Protein AF-0000000087593987 (afdb_homodimer)

pLDDT: mean 79.25, std 13.95, range [36.0, 94.0]

Nearest PDB structures (foldseek):
  5fnn-assembly2_B  TM=5.056E-01  e=5.748E-04  Escherichia coli K-12
  5fnn-assembly2_B  TM=5.058E-01  e=1.011E-03  Escherichia coli K-12

Structure (mmCIF, N/CA/C/O backbone):
data_AF-0000000087593987-model_v1
#
loop_
_entity.id
_entity.type
_entity.pdbx_description
1 polymer 'Repair of iron centres family protein'
#
loop_
_atom_site.group_PDB
_atom_site.id
_atom_site.type_symbol
_atom_site.label_atom_id
_atom_site.label_alt_id
_atom_site.label_comp_id
_atom_site.label_asym_id
_atom_site.label_entity_id
_atom_site.label_seq_id
_atom_site.pdbx_PDB_ins_code
_atom_site.Cartn_x
_atom_site.Cartn_y
_atom_site.Cartn_z
_atom_site.occupancy
_atom_site.B_iso_or_equiv
_atom_site.auth_seq_id
_atom_site.auth_comp_id
_atom_site.auth_asym_id
_atom_site.auth_atom_id
_atom_site.pdbx_PDB_model_num
ATOM 1 N N . MET A 1 1 ? 25.094 -6.57 -14.391 1 57.41 1 MET A N 1
ATOM 2 C CA . MET A 1 1 ? 24.5 -5.648 -13.438 1 57.41 1 MET A CA 1
ATOM 3 C C . MET A 1 1 ? 24.719 -4.203 -13.867 1 57.41 1 MET A C 1
ATOM 5 O O . MET A 1 1 ? 23.844 -3.352 -13.656 1 57.41 1 MET A O 1
ATOM 9 N N . ALA A 1 2 ? 25.781 -4 -14.633 1 66.06 2 ALA A N 1
ATOM 10 C CA . ALA A 1 2 ? 26.141 -2.639 -15.008 1 66.06 2 ALA A CA 1
ATOM 11 C C . ALA A 1 2 ? 25.078 -2.014 -15.906 1 66.06 2 ALA A C 1
ATOM 13 O O . ALA A 1 2 ? 24.781 -0.82 -15.797 1 66.06 2 ALA A O 1
ATOM 14 N N . ASP A 1 3 ? 24.375 -2.842 -16.641 1 74.5 3 ASP A N 1
ATOM 15 C CA . ASP A 1 3 ? 23.422 -2.311 -17.609 1 74.5 3 ASP A CA 1
ATOM 16 C C . ASP A 1 3 ? 21.984 -2.424 -17.094 1 74.5 3 ASP A C 1
ATOM 18 O O . ASP A 1 3 ? 21.031 -2.09 -17.797 1 74.5 3 ASP A O 1
ATOM 22 N N . THR A 1 4 ? 22.016 -2.842 -15.953 1 77.75 4 THR A N 1
ATOM 23 C CA . THR A 1 4 ? 20.703 -2.945 -15.352 1 77.75 4 THR A CA 1
ATOM 24 C C . THR A 1 4 ? 20.188 -1.571 -14.938 1 77.75 4 THR A C 1
ATOM 26 O O . THR A 1 4 ? 20.953 -0.731 -14.469 1 77.75 4 THR A O 1
ATOM 29 N N . LEU A 1 5 ? 18.922 -1.374 -15.273 1 79.81 5 LEU A N 1
ATOM 30 C CA . LEU A 1 5 ? 18.312 -0.098 -14.906 1 79.81 5 LEU A CA 1
ATOM 31 C C . LEU A 1 5 ? 18.203 0.036 -13.391 1 79.81 5 LEU A C 1
ATOM 33 O O . LEU A 1 5 ? 17.922 -0.94 -12.695 1 79.81 5 LEU A O 1
ATOM 37 N N . VAL A 1 6 ? 18.5 1.3 -12.945 1 82.81 6 VAL A N 1
ATOM 38 C CA . VAL A 1 6 ? 18.391 1.616 -11.523 1 82.81 6 VAL A CA 1
ATOM 39 C C . VAL A 1 6 ? 17.031 1.192 -11 1 82.81 6 VAL A C 1
ATOM 41 O O . VAL A 1 6 ? 16.922 0.571 -9.938 1 82.81 6 VAL A O 1
ATOM 44 N N . ARG A 1 7 ? 16.016 1.485 -11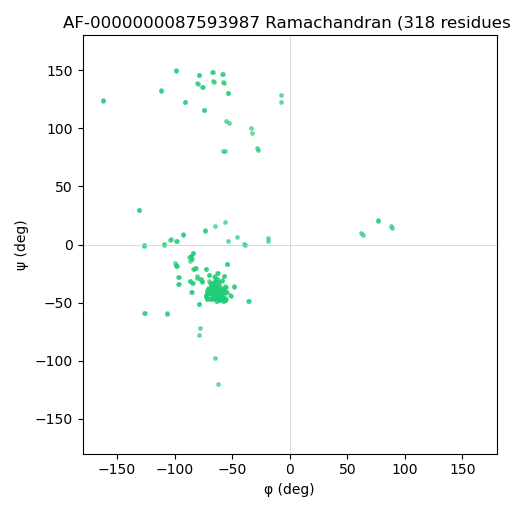.75 1 78.19 7 ARG A N 1
ATOM 45 C CA . ARG A 1 7 ? 14.641 1.16 -11.352 1 78.19 7 ARG A CA 1
ATOM 46 C C . ARG A 1 7 ? 14.477 -0.342 -11.148 1 78.19 7 ARG A C 1
ATOM 48 O O . ARG A 1 7 ? 13.797 -0.777 -10.219 1 78.19 7 ARG A O 1
ATOM 55 N N . GLY A 1 8 ? 15.07 -1.069 -12.062 1 80.88 8 GLY A N 1
ATOM 56 C CA . GLY A 1 8 ? 15.008 -2.518 -11.945 1 80.88 8 GLY A CA 1
ATOM 57 C C . GLY A 1 8 ? 15.602 -3.037 -10.656 1 80.88 8 GLY A C 1
ATOM 58 O O . GLY A 1 8 ? 15.023 -3.914 -10.008 1 80.88 8 GLY A O 1
ATOM 59 N N . VAL A 1 9 ? 16.75 -2.475 -10.352 1 80.25 9 VAL A N 1
ATOM 60 C CA . VAL A 1 9 ? 17.422 -2.877 -9.125 1 80.25 9 VAL A CA 1
ATOM 61 C C . VAL A 1 9 ? 16.609 -2.445 -7.914 1 80.25 9 VAL A C 1
ATOM 63 O O . VAL A 1 9 ? 16.375 -3.236 -6.992 1 80.25 9 VAL A O 1
ATOM 66 N N . ALA A 1 10 ? 16.078 -1.28 -8.008 1 77.88 10 ALA A N 1
ATOM 67 C CA . ALA A 1 10 ? 15.336 -0.71 -6.887 1 77.88 10 ALA A CA 1
ATOM 68 C C . ALA A 1 10 ? 14.031 -1.471 -6.648 1 77.88 10 ALA A C 1
ATOM 70 O O . ALA A 1 10 ? 13.617 -1.661 -5.504 1 77.88 10 ALA A O 1
ATOM 71 N N . LEU A 1 11 ? 13.5 -1.918 -7.684 1 75.94 11 LEU A N 1
ATOM 72 C CA . LEU A 1 11 ? 12.195 -2.57 -7.574 1 75.94 11 LEU A CA 1
ATOM 73 C C . LEU A 1 11 ? 12.359 -4.047 -7.227 1 75.94 11 LEU A C 1
ATOM 75 O O . LEU A 1 11 ? 11.391 -4.703 -6.836 1 75.94 11 LEU A O 1
ATOM 79 N N . SER A 1 12 ? 13.578 -4.465 -7.332 1 77.25 12 SER A N 1
ATOM 80 C CA . SER A 1 12 ? 13.789 -5.895 -7.113 1 77.25 12 SER A CA 1
ATOM 81 C C . SER A 1 12 ? 13.781 -6.23 -5.625 1 77.25 12 SER A C 1
ATOM 83 O O . SER A 1 12 ? 13.477 -7.359 -5.242 1 77.25 12 SER A O 1
ATOM 85 N N . ASP A 1 13 ? 14.188 -5.305 -4.809 1 79.25 13 ASP A N 1
ATOM 86 C CA . ASP A 1 13 ? 14.367 -5.523 -3.375 1 79.25 13 ASP A CA 1
ATOM 87 C C . ASP A 1 13 ? 14.414 -4.199 -2.619 1 79.25 13 ASP A C 1
ATOM 89 O O . ASP A 1 13 ? 15.203 -3.314 -2.957 1 79.25 13 ASP A O 1
ATOM 93 N N . PRO A 1 14 ? 13.531 -4.066 -1.651 1 76.81 14 PRO A N 1
ATOM 94 C CA . PRO A 1 14 ? 13.562 -2.812 -0.896 1 76.81 14 PRO A CA 1
ATOM 95 C C . PRO A 1 14 ? 14.922 -2.533 -0.262 1 76.81 14 PRO A C 1
ATOM 97 O O . PRO A 1 14 ? 15.289 -1.372 -0.068 1 76.81 14 PRO A O 1
ATOM 100 N N . ARG A 1 15 ? 15.609 -3.518 0.003 1 78.5 15 ARG A N 1
ATOM 101 C CA . ARG A 1 15 ? 16.953 -3.342 0.568 1 78.5 15 ARG A CA 1
ATOM 102 C C . ARG A 1 15 ? 17.906 -2.791 -0.474 1 78.5 15 ARG A C 1
ATOM 104 O O . ARG A 1 15 ? 18.797 -1.989 -0.15 1 78.5 15 ARG A O 1
ATOM 111 N N . ALA A 1 16 ? 17.734 -3.289 -1.625 1 81.62 16 ALA A N 1
ATOM 112 C CA . ALA A 1 16 ? 18.547 -2.744 -2.715 1 81.62 16 ALA A CA 1
ATOM 113 C C . ALA A 1 16 ? 18.25 -1.263 -2.93 1 81.62 16 ALA A C 1
ATOM 115 O O . ALA A 1 16 ? 19.156 -0.459 -3.119 1 81.62 16 ALA A O 1
ATOM 116 N N . ARG A 1 17 ? 16.984 -0.97 -2.938 1 79.81 17 ARG A N 1
ATOM 117 C CA . ARG A 1 17 ? 16.578 0.428 -3.066 1 79.81 17 ARG A CA 1
ATOM 118 C C . ARG A 1 17 ? 17.219 1.28 -1.97 1 79.81 17 ARG A C 1
ATOM 120 O O . ARG A 1 17 ? 17.766 2.346 -2.246 1 79.81 17 ARG A O 1
ATOM 127 N N . ALA A 1 18 ? 17.141 0.777 -0.759 1 78.38 18 ALA A N 1
ATOM 128 C CA . ALA A 1 18 ? 17.688 1.498 0.385 1 78.38 18 ALA A CA 1
ATOM 129 C C . ALA A 1 18 ? 19.188 1.686 0.242 1 78.38 18 ALA A C 1
ATOM 131 O O . ALA A 1 18 ? 19.734 2.746 0.576 1 78.38 18 ALA A O 1
ATOM 132 N N . ALA A 1 19 ? 19.812 0.695 -0.22 1 80.56 19 ALA A N 1
ATOM 133 C CA . ALA A 1 19 ? 21.266 0.772 -0.419 1 80.56 19 ALA A CA 1
ATOM 134 C C . ALA A 1 19 ? 21.609 1.832 -1.459 1 80.56 19 ALA A C 1
ATOM 136 O O . ALA A 1 19 ? 22.562 2.592 -1.279 1 80.56 19 ALA A O 1
ATOM 137 N N . LEU A 1 20 ? 20.828 1.812 -2.527 1 82.94 20 LEU A N 1
ATOM 138 C CA . LEU A 1 20 ? 21.047 2.803 -3.576 1 82.94 20 LEU A CA 1
ATOM 139 C C . LEU A 1 20 ? 20.812 4.215 -3.049 1 82.94 20 LEU A C 1
ATOM 141 O O . LEU A 1 20 ? 21.641 5.109 -3.271 1 82.94 20 LEU A O 1
ATOM 145 N N . GLU A 1 21 ? 19.828 4.391 -2.344 1 77.12 21 GLU A N 1
ATOM 146 C CA . GLU A 1 21 ? 19.484 5.699 -1.795 1 77.12 21 GLU A CA 1
ATOM 147 C C . GLU A 1 21 ? 20.516 6.16 -0.769 1 77.12 21 GLU A C 1
ATOM 149 O O . GLU A 1 21 ? 20.844 7.348 -0.703 1 77.12 21 GLU A O 1
ATOM 154 N N . ALA A 1 22 ? 21.016 5.262 -0.02 1 77.38 22 ALA A N 1
ATOM 155 C CA . ALA A 1 22 ? 22.047 5.57 0.973 1 77.38 22 ALA A CA 1
ATOM 156 C C . ALA A 1 22 ? 23.312 6.098 0.306 1 77.38 22 ALA A C 1
ATOM 158 O O . ALA A 1 22 ? 24.078 6.855 0.914 1 77.38 22 ALA A O 1
ATOM 159 N N . MET A 1 23 ? 23.453 5.723 -0.933 1 79 23 MET A N 1
ATOM 160 C CA . MET A 1 23 ? 24.656 6.141 -1.652 1 79 23 MET A CA 1
ATOM 161 C C . MET A 1 23 ? 24.375 7.363 -2.518 1 79 23 MET A C 1
ATOM 163 O O . MET A 1 23 ? 25.188 7.75 -3.346 1 79 23 MET A O 1
ATOM 167 N N . GLY A 1 24 ? 23.078 7.824 -2.359 1 78.19 24 GLY A N 1
ATOM 168 C CA . GLY A 1 24 ? 22.734 9.039 -3.076 1 78.19 24 GLY A CA 1
ATOM 169 C C . GLY A 1 24 ? 22.219 8.781 -4.48 1 78.19 24 GLY A C 1
ATOM 170 O O . GLY A 1 24 ? 22.203 9.688 -5.316 1 78.19 24 GLY A O 1
ATOM 171 N N . ILE A 1 25 ? 21.891 7.566 -4.734 1 78.75 25 ILE A N 1
ATOM 172 C CA . ILE A 1 25 ? 21.375 7.23 -6.055 1 78.75 25 ILE A CA 1
ATOM 173 C C . ILE A 1 25 ? 19.844 7.363 -6.059 1 78.75 25 ILE A C 1
ATOM 175 O O . ILE A 1 25 ? 19.156 6.75 -5.234 1 78.75 25 ILE A O 1
ATOM 179 N N . ASP A 1 26 ? 19.312 8.172 -6.934 1 72.75 26 ASP A N 1
ATOM 180 C CA . ASP A 1 26 ? 17.891 8.43 -7.047 1 72.75 26 ASP A CA 1
ATOM 181 C C . ASP A 1 26 ? 17.156 7.258 -7.695 1 72.75 26 ASP A C 1
ATOM 183 O O . ASP A 1 26 ? 17.469 6.887 -8.836 1 72.75 26 ASP A O 1
ATOM 187 N N . THR A 1 27 ? 16.266 6.598 -6.977 1 68 27 THR A N 1
ATOM 188 C CA . THR A 1 27 ? 15.602 5.402 -7.48 1 68 27 THR A CA 1
ATOM 189 C C . THR A 1 27 ? 14.211 5.738 -8.008 1 68 27 THR A C 1
ATOM 191 O O . THR A 1 27 ? 13.492 4.855 -8.477 1 68 27 THR A O 1
ATOM 194 N N . CYS A 1 28 ? 13.578 6.684 -7.824 1 59.41 28 CYS A N 1
ATOM 195 C CA . CYS A 1 28 ? 12.203 6.977 -8.203 1 59.41 28 CYS A CA 1
ATOM 196 C C . CYS A 1 28 ? 12.109 7.363 -9.672 1 59.41 28 CYS A C 1
ATOM 198 O O . CYS A 1 28 ? 11.273 6.84 -10.406 1 59.41 28 CYS A O 1
ATOM 200 N N . CYS A 1 29 ? 12.461 8.539 -9.977 1 53.38 29 CYS A N 1
ATOM 201 C CA . CYS A 1 29 ? 12.109 9.203 -11.227 1 53.38 29 CYS A CA 1
ATOM 202 C C . CYS A 1 29 ? 12.75 8.5 -12.414 1 53.38 29 CYS A C 1
ATOM 204 O O . CYS A 1 29 ? 12.242 7.48 -12.891 1 53.38 29 CYS A O 1
ATOM 206 N N . GLY A 1 30 ? 13.961 9.078 -12.875 1 44.47 30 GLY A N 1
ATOM 207 C CA . GLY A 1 30 ? 14.633 8.805 -14.133 1 44.47 30 GLY A CA 1
ATOM 208 C C . GLY A 1 30 ? 15.133 7.379 -14.242 1 44.47 30 GLY A C 1
ATOM 209 O O . GLY A 1 30 ? 16.156 7.117 -14.891 1 44.47 30 GLY A O 1
ATOM 210 N N . GLY A 1 31 ? 14.656 6.645 -13.461 1 51.91 31 GLY A N 1
ATOM 211 C CA . GLY A 1 31 ? 15.281 5.348 -13.25 1 51.91 31 GLY A CA 1
ATOM 212 C C . GLY A 1 31 ? 15.469 4.562 -14.539 1 51.91 31 GLY A C 1
ATOM 213 O O . GLY A 1 31 ? 15.812 3.381 -14.5 1 51.91 31 GLY A O 1
ATOM 214 N N . GLY A 1 32 ? 15.086 5.273 -15.438 1 66 32 GLY A N 1
ATOM 215 C CA . GLY A 1 32 ? 15.383 4.613 -16.703 1 66 32 GLY A CA 1
ATOM 216 C C . GLY A 1 32 ? 16.859 4.633 -17.062 1 66 32 GLY A C 1
ATOM 217 O O . GLY A 1 32 ? 17.234 4.316 -18.188 1 66 32 GLY A O 1
ATOM 218 N N . ARG A 1 33 ? 17.578 5 -16.094 1 77.12 33 ARG A N 1
ATOM 219 C CA . ARG A 1 33 ? 19 5.066 -16.422 1 77.12 33 ARG A CA 1
ATOM 220 C C . ARG A 1 33 ? 19.734 3.814 -15.945 1 77.12 33 ARG A C 1
ATOM 222 O O . ARG A 1 33 ? 19.359 3.211 -14.938 1 77.12 33 ARG A O 1
ATOM 229 N N . PRO A 1 34 ? 20.781 3.518 -16.703 1 85.56 34 PRO A N 1
ATOM 230 C CA . PRO A 1 34 ? 21.609 2.377 -16.297 1 85.56 34 PRO A CA 1
ATOM 231 C C . PRO A 1 34 ? 22.344 2.619 -14.984 1 85.56 34 PRO A C 1
ATOM 233 O O . PRO A 1 34 ? 22.703 3.76 -14.672 1 85.56 34 PRO A O 1
ATOM 236 N N . LEU A 1 35 ? 22.578 1.604 -14.227 1 88 35 LEU A N 1
ATOM 237 C CA . LEU A 1 35 ? 23.266 1.663 -12.938 1 88 35 LEU A CA 1
ATOM 238 C C . LEU A 1 35 ? 24.641 2.307 -13.086 1 88 35 LEU A C 1
ATOM 240 O O . LEU A 1 35 ? 25.062 3.074 -12.219 1 88 35 LEU A O 1
ATOM 244 N N . LYS A 1 36 ? 25.266 2.023 -14.211 1 89.06 36 LYS A N 1
ATOM 245 C CA . LYS A 1 36 ? 26.594 2.586 -14.445 1 89.06 36 LYS A CA 1
ATOM 246 C C . LYS A 1 36 ? 26.531 4.109 -14.531 1 89.06 36 LYS A C 1
ATOM 248 O O . LYS A 1 36 ? 27.406 4.797 -14.008 1 89.06 36 LYS A O 1
ATOM 253 N N . ASP A 1 37 ? 25.516 4.586 -15.125 1 88.69 37 ASP A N 1
ATOM 254 C CA . ASP A 1 37 ? 25.359 6.031 -15.266 1 88.69 37 ASP A CA 1
ATOM 255 C C . ASP A 1 37 ? 25.016 6.684 -13.93 1 88.69 37 ASP A C 1
ATOM 257 O O . ASP A 1 37 ? 25.562 7.742 -13.602 1 88.69 37 ASP A O 1
ATOM 261 N N . ALA A 1 38 ? 24.188 6.055 -13.203 1 86.56 38 ALA A N 1
ATOM 262 C CA . ALA A 1 38 ? 23.797 6.57 -11.891 1 86.56 38 ALA A CA 1
ATOM 263 C C . ALA A 1 38 ? 25 6.594 -10.938 1 86.56 38 ALA A C 1
ATOM 265 O O . ALA A 1 38 ? 25.172 7.547 -10.18 1 86.56 38 ALA A O 1
ATOM 266 N N . ALA A 1 39 ? 25.75 5.59 -10.992 1 88.94 39 ALA A N 1
ATOM 267 C CA . ALA A 1 39 ? 26.953 5.508 -10.156 1 88.94 39 ALA A CA 1
ATOM 268 C C . ALA A 1 39 ? 27.938 6.625 -10.5 1 88.94 39 ALA A C 1
ATOM 270 O O . ALA A 1 39 ? 28.484 7.273 -9.609 1 88.94 39 ALA A O 1
ATOM 271 N N . ALA A 1 40 ? 28.109 6.824 -11.734 1 89.06 40 ALA A N 1
ATOM 272 C CA . ALA A 1 40 ? 29.016 7.871 -12.203 1 89.06 40 ALA A CA 1
ATOM 273 C C . ALA A 1 40 ? 28.547 9.25 -11.742 1 89.06 40 ALA A C 1
ATOM 275 O O . ALA A 1 40 ? 29.359 10.07 -11.305 1 89.06 40 ALA A O 1
ATOM 276 N N . GLU A 1 41 ? 27.328 9.445 -11.836 1 86.75 41 GLU A N 1
ATOM 277 C CA . GLU A 1 41 ? 26.766 10.727 -11.43 1 86.75 41 GLU A CA 1
ATOM 278 C C . GLU A 1 41 ? 26.938 10.961 -9.938 1 86.75 41 GLU A C 1
ATOM 280 O O . GLU A 1 41 ? 27.109 12.102 -9.5 1 86.75 41 GLU A O 1
ATOM 285 N N . ALA A 1 42 ? 26.922 9.914 -9.219 1 83.81 42 ALA A N 1
ATOM 286 C CA . ALA A 1 42 ? 27.078 10 -7.766 1 83.81 42 ALA A CA 1
ATOM 287 C C . ALA A 1 42 ? 28.547 10.016 -7.367 1 83.81 42 ALA A C 1
ATOM 289 O O . ALA A 1 42 ? 28.875 10.188 -6.191 1 83.81 42 ALA A O 1
ATOM 290 N N . GLY A 1 43 ? 29.422 9.742 -8.391 1 88.56 43 GLY A N 1
ATOM 291 C CA . GLY A 1 43 ? 30.844 9.734 -8.117 1 88.56 43 GLY A CA 1
ATOM 292 C C . GLY A 1 43 ? 31.312 8.477 -7.406 1 88.56 43 GLY A C 1
ATOM 293 O O . GLY A 1 43 ? 32.281 8.516 -6.637 1 88.56 43 GLY A O 1
ATOM 294 N N . ILE A 1 44 ? 30.609 7.426 -7.449 1 87.81 44 ILE A N 1
ATOM 295 C CA . ILE A 1 44 ? 30.906 6.152 -6.801 1 87.81 44 ILE A CA 1
ATOM 296 C C . ILE A 1 44 ? 31.219 5.098 -7.855 1 87.81 44 ILE A C 1
ATOM 298 O O . ILE A 1 44 ? 30.531 4.996 -8.875 1 87.81 44 ILE A O 1
ATOM 302 N N . PRO A 1 45 ? 32.25 4.398 -7.656 1 90.06 45 PRO A N 1
ATOM 303 C CA . PRO A 1 45 ? 32.531 3.303 -8.594 1 90.06 45 PRO A CA 1
ATOM 304 C C . PRO A 1 45 ? 31.391 2.291 -8.664 1 90.06 45 PRO A C 1
ATOM 306 O O . PRO A 1 45 ? 30.781 1.962 -7.641 1 90.06 45 PRO A O 1
ATOM 309 N N . LEU A 1 46 ? 31.156 1.873 -9.859 1 90.94 46 LEU A N 1
ATOM 310 C CA . LEU A 1 46 ? 30.078 0.919 -10.086 1 90.94 46 LEU A CA 1
ATOM 311 C C . LEU A 1 46 ? 30.25 -0.315 -9.211 1 90.94 46 LEU A C 1
ATOM 313 O O . LEU A 1 46 ? 29.281 -0.832 -8.656 1 90.94 46 LEU A O 1
ATOM 317 N N . GLU A 1 47 ? 31.422 -0.759 -9.094 1 89.88 47 GLU A N 1
ATOM 318 C CA . GLU A 1 47 ? 31.703 -1.956 -8.305 1 89.88 47 GLU A CA 1
ATOM 319 C C . GLU A 1 47 ? 31.297 -1.768 -6.848 1 89.88 47 GLU A C 1
ATOM 321 O O . GLU A 1 47 ? 30.812 -2.705 -6.207 1 89.88 47 GLU A O 1
ATOM 326 N N . THR A 1 48 ? 31.5 -0.597 -6.41 1 89.62 48 THR A N 1
ATOM 327 C CA . THR A 1 48 ? 31.109 -0.274 -5.043 1 89.62 48 THR A CA 1
ATOM 328 C C . THR A 1 48 ? 29.594 -0.333 -4.887 1 89.62 48 THR A C 1
ATOM 330 O O . THR A 1 48 ? 29.078 -0.869 -3.9 1 89.62 48 THR A O 1
ATOM 333 N N . VAL A 1 49 ? 28.906 0.229 -5.887 1 88.31 49 VAL A N 1
ATOM 334 C CA . VAL A 1 49 ? 27.438 0.227 -5.859 1 88.31 49 VAL A CA 1
ATOM 335 C C . VAL A 1 49 ? 26.922 -1.209 -5.898 1 88.31 49 VAL A C 1
ATOM 337 O O . VAL A 1 49 ? 26.062 -1.586 -5.105 1 88.31 49 VAL A O 1
ATOM 340 N N . VAL A 1 50 ? 27.469 -1.949 -6.758 1 88.94 50 VAL A N 1
ATOM 341 C CA . VAL A 1 50 ? 27.031 -3.33 -6.941 1 88.94 50 VAL A CA 1
ATOM 342 C C . VAL A 1 50 ? 27.297 -4.1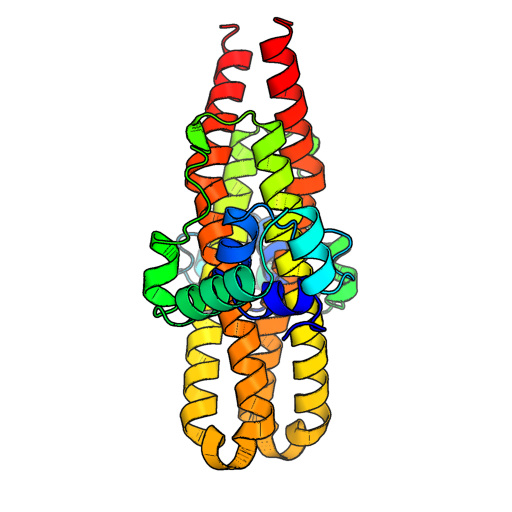29 -5.668 1 88.94 50 VAL A C 1
ATOM 344 O O . VAL A 1 50 ? 26.453 -4.91 -5.23 1 88.94 50 VAL A O 1
ATOM 347 N N . SER A 1 51 ? 28.406 -3.902 -5.055 1 86.94 51 SER A N 1
ATOM 348 C CA . SER A 1 51 ? 28.766 -4.605 -3.828 1 86.94 51 SER A CA 1
ATOM 349 C C . SER A 1 51 ? 27.844 -4.219 -2.68 1 86.94 51 SER A C 1
ATOM 351 O O . SER A 1 51 ? 27.406 -5.078 -1.903 1 86.94 51 SER A O 1
ATOM 353 N N . ALA A 1 52 ? 27.562 -2.951 -2.648 1 84.25 52 ALA A N 1
ATOM 354 C CA . ALA A 1 52 ? 26.672 -2.457 -1.598 1 84.25 52 ALA A CA 1
ATOM 355 C C . ALA A 1 52 ? 25.281 -3.049 -1.735 1 84.25 52 ALA A C 1
ATOM 357 O O . ALA A 1 52 ? 24.672 -3.463 -0.744 1 84.25 52 ALA A O 1
ATOM 358 N N . VAL A 1 53 ? 24.859 -3.043 -2.943 1 86.12 53 VAL A N 1
ATOM 359 C CA . VAL A 1 53 ? 23.547 -3.604 -3.213 1 86.12 53 VAL A CA 1
ATOM 360 C C . VAL A 1 53 ? 23.547 -5.098 -2.889 1 86.12 53 VAL A C 1
ATOM 362 O O . VAL A 1 53 ? 22.609 -5.598 -2.254 1 86.12 53 VAL A O 1
ATOM 365 N N . ALA A 1 54 ? 24.547 -5.77 -3.252 1 84.5 54 ALA A N 1
ATOM 366 C CA . ALA A 1 54 ? 24.656 -7.207 -3.002 1 84.5 54 ALA A CA 1
ATOM 367 C C . ALA A 1 54 ? 24.688 -7.5 -1.506 1 84.5 54 ALA A C 1
ATOM 369 O O . ALA A 1 54 ? 24.031 -8.438 -1.039 1 84.5 54 ALA A O 1
ATOM 370 N N . LYS A 1 55 ? 25.453 -6.715 -0.797 1 80.94 55 LYS A N 1
ATOM 371 C CA . LYS A 1 55 ? 25.531 -6.871 0.652 1 80.94 55 LYS A CA 1
ATOM 372 C C . LYS A 1 55 ? 24.172 -6.621 1.309 1 80.94 55 LYS A C 1
ATOM 374 O O . LYS A 1 55 ? 23.766 -7.359 2.209 1 80.94 55 LYS A O 1
ATOM 379 N N . ALA A 1 56 ? 23.578 -5.582 0.809 1 79.56 56 ALA A N 1
ATOM 380 C CA . ALA A 1 56 ? 22.281 -5.219 1.381 1 79.56 56 ALA A CA 1
ATOM 381 C C . ALA A 1 56 ? 21.266 -6.336 1.188 1 79.56 56 ALA A C 1
ATOM 383 O O . ALA A 1 56 ? 20.469 -6.637 2.094 1 79.56 56 ALA A O 1
ATOM 384 N N . VAL A 1 57 ? 21.359 -6.922 0.014 1 79.62 57 VAL A N 1
ATOM 385 C CA . VAL A 1 57 ? 20.328 -7.902 -0.315 1 79.62 57 VAL A CA 1
ATOM 386 C C . VAL A 1 57 ? 20.688 -9.258 0.287 1 79.62 57 VAL A C 1
ATOM 388 O O . VAL A 1 57 ? 19.906 -10.195 0.232 1 79.62 57 VAL A O 1
ATOM 391 N N . SER A 1 58 ? 21.828 -9.367 0.816 1 77.81 58 SER A N 1
ATOM 392 C CA . SER A 1 58 ? 22.281 -10.625 1.408 1 77.81 58 SER A CA 1
ATOM 393 C C . SER A 1 58 ? 21.734 -10.789 2.824 1 77.81 58 SER A C 1
ATOM 395 O O . SER A 1 58 ? 21.734 -11.891 3.369 1 77.81 58 SER A O 1
ATOM 397 N N . VAL A 1 59 ? 21.344 -9.633 3.377 1 68.12 59 VAL A N 1
ATOM 398 C CA . VAL A 1 59 ? 20.75 -9.703 4.707 1 68.12 59 VAL A CA 1
ATOM 399 C C . VAL A 1 59 ? 19.281 -10.109 4.598 1 68.12 59 VAL A C 1
ATOM 401 O O . VAL A 1 59 ? 18.625 -9.805 3.607 1 68.12 59 VAL A O 1
ATOM 404 N N . PRO A 1 60 ? 18.828 -10.977 5.484 1 60.41 60 PRO A N 1
ATOM 405 C CA . PRO A 1 60 ? 17.422 -11.406 5.406 1 60.41 60 PRO A CA 1
ATOM 406 C C . PRO A 1 60 ? 16.453 -10.234 5.395 1 60.41 60 PRO A C 1
ATOM 408 O O . PRO A 1 60 ? 16.672 -9.234 6.09 1 60.41 60 PRO A O 1
ATOM 411 N N . LEU A 1 61 ? 15.516 -10.25 4.441 1 58.06 61 LEU A N 1
ATOM 412 C CA . LEU A 1 61 ? 14.508 -9.219 4.223 1 58.06 61 LEU A CA 1
ATOM 413 C C . LEU A 1 61 ? 13.812 -8.852 5.531 1 58.06 61 LEU A C 1
ATOM 415 O O . LEU A 1 61 ? 13.43 -7.699 5.734 1 58.06 61 LEU A O 1
ATOM 419 N N . GLU A 1 62 ? 13.586 -9.82 6.426 1 53.31 62 GLU A N 1
ATOM 420 C CA . GLU A 1 62 ? 12.914 -9.609 7.703 1 53.31 62 GLU A CA 1
ATOM 421 C C . GLU A 1 62 ? 13.688 -8.641 8.586 1 53.31 62 GLU A C 1
ATOM 423 O O . GLU A 1 62 ? 13.102 -7.875 9.352 1 53.31 62 GLU A O 1
ATOM 428 N N . THR A 1 63 ? 14.93 -8.844 8.578 1 43.66 63 THR A N 1
ATOM 429 C CA . THR A 1 63 ? 15.789 -8.047 9.438 1 43.66 63 THR A CA 1
ATOM 430 C C . THR A 1 63 ? 16.062 -6.684 8.805 1 43.66 63 THR A C 1
ATOM 432 O O . THR A 1 63 ? 16.5 -5.754 9.492 1 43.66 63 THR A O 1
ATOM 435 N N . ALA A 1 64 ? 16.031 -6.711 7.582 1 44.5 64 ALA A N 1
ATOM 436 C CA . ALA A 1 64 ? 16.359 -5.48 6.867 1 44.5 64 ALA A CA 1
ATOM 437 C C . ALA A 1 64 ? 15.391 -4.359 7.215 1 44.5 64 ALA A C 1
ATOM 439 O O . ALA A 1 64 ? 15.719 -3.18 7.059 1 44.5 64 ALA A O 1
ATOM 440 N N . SER A 1 65 ? 14.07 -4.656 7.375 1 44.75 65 SER A N 1
ATOM 441 C CA . SER A 1 65 ? 13.141 -3.607 7.781 1 44.75 65 SER A CA 1
ATOM 442 C C . SER A 1 65 ? 13.797 -2.643 8.766 1 44.75 65 SER A C 1
ATOM 444 O O . SER A 1 65 ? 13.531 -1.439 8.734 1 44.75 65 SER A O 1
ATOM 446 N N . GLU A 1 66 ? 14.398 -3.258 9.719 1 39.38 66 GLU A N 1
ATOM 447 C CA . GLU A 1 66 ? 15 -2.469 10.797 1 39.38 66 GLU A CA 1
ATOM 448 C C . GLU A 1 66 ? 16.234 -1.727 10.305 1 39.38 66 GLU A C 1
ATOM 450 O O . GLU A 1 66 ? 16.562 -0.648 10.805 1 39.38 66 GLU A O 1
ATOM 455 N N . THR A 1 67 ? 17.031 -2.477 9.594 1 36.91 67 THR A N 1
ATOM 456 C CA . THR A 1 67 ? 18.359 -1.934 9.328 1 36.91 67 THR A CA 1
ATOM 457 C C . THR A 1 67 ? 18.344 -1.062 8.07 1 36.91 67 THR A C 1
ATOM 459 O O . THR A 1 67 ? 19.391 -0.824 7.465 1 36.91 67 THR A O 1
ATOM 462 N N . SER A 1 68 ? 17.266 -1.115 7.324 1 39.66 68 SER A N 1
ATOM 463 C CA . SER A 1 68 ? 17.438 -0.271 6.145 1 39.66 68 SER A CA 1
ATOM 464 C C . SER A 1 68 ? 18.297 0.944 6.457 1 39.66 68 SER A C 1
ATOM 466 O O . SER A 1 68 ? 18 1.704 7.379 1 39.66 68 SER A O 1
ATOM 468 N N . THR A 1 69 ? 19.469 0.758 6.148 1 36.12 69 THR A N 1
ATOM 469 C CA . THR A 1 69 ? 20.453 1.836 6.078 1 36.12 69 THR A CA 1
ATOM 470 C C . THR A 1 69 ? 19.828 3.096 5.48 1 36.12 69 THR A C 1
ATOM 472 O O . THR A 1 69 ? 19.938 3.334 4.277 1 36.12 69 THR A O 1
ATOM 475 N N . GLU A 1 70 ? 18.547 2.963 5.148 1 40.09 70 GLU A N 1
ATOM 476 C CA . GLU A 1 70 ? 18.109 4.309 4.805 1 40.09 70 GLU A CA 1
ATOM 477 C C . GLU A 1 70 ? 18.906 5.363 5.559 1 40.09 70 GLU A C 1
ATOM 479 O O . GLU A 1 70 ? 19.031 5.309 6.785 1 40.09 70 GLU A O 1
ATOM 484 N N . ARG A 1 71 ? 19.969 5.664 5.07 1 39.5 71 ARG A N 1
ATOM 485 C CA . ARG A 1 71 ? 20.688 6.809 5.633 1 39.5 71 ARG A CA 1
ATOM 486 C C . ARG A 1 71 ? 19.828 7.539 6.656 1 39.5 71 ARG A C 1
ATOM 488 O O . ARG A 1 71 ? 18.594 7.586 6.523 1 39.5 71 ARG A O 1
ATOM 495 N N . GLU A 1 72 ? 20.344 7.785 7.879 1 47.06 72 GLU A N 1
ATOM 496 C CA . GLU A 1 72 ? 20.266 8.523 9.133 1 47.06 72 GLU A CA 1
ATOM 497 C C . GLU A 1 72 ? 19.406 9.773 8.984 1 47.06 72 GLU A C 1
ATOM 499 O O . GLU A 1 72 ? 19.922 10.891 8.953 1 47.06 72 GLU A O 1
ATOM 504 N N . THR A 1 73 ? 18.875 9.859 7.742 1 52.78 73 THR A N 1
ATOM 505 C CA . THR A 1 73 ? 18.125 11.102 7.867 1 52.78 73 THR A CA 1
ATOM 506 C C . THR A 1 73 ? 17.156 11.023 9.039 1 52.78 73 THR A C 1
ATOM 508 O O . THR A 1 73 ? 16.438 10.031 9.211 1 52.78 73 THR A O 1
ATOM 511 N N . ASP A 1 74 ? 17.469 11.609 9.906 1 64.31 74 ASP A N 1
ATOM 512 C CA . ASP A 1 74 ? 16.531 11.773 11.008 1 64.31 74 ASP A CA 1
ATOM 513 C C . ASP A 1 74 ? 15.234 12.414 10.523 1 64.31 74 ASP A C 1
ATOM 515 O O . ASP A 1 74 ? 15.094 13.641 10.555 1 64.31 74 ASP A O 1
ATOM 519 N N . TRP A 1 75 ? 14.43 11.562 9.961 1 74.94 75 TRP A N 1
ATOM 520 C CA . TRP A 1 75 ? 13.188 12.047 9.375 1 74.94 75 TRP A CA 1
ATOM 521 C C . TRP A 1 75 ? 12.375 12.844 10.391 1 74.94 75 TRP A C 1
ATOM 523 O O . TRP A 1 75 ? 11.539 13.664 10.023 1 74.94 75 TRP A O 1
ATOM 533 N N . ARG A 1 76 ? 12.711 12.688 11.594 1 73.62 76 ARG A N 1
ATOM 534 C CA . ARG A 1 76 ? 11.977 13.406 12.633 1 73.62 76 ARG A CA 1
ATOM 535 C C . ARG A 1 76 ? 12.32 14.891 12.617 1 73.62 76 ARG A C 1
ATOM 537 O O . ARG A 1 76 ? 11.547 15.719 13.102 1 73.62 76 ARG A O 1
ATOM 544 N N . GLU A 1 77 ? 13.453 15.133 12.031 1 75.88 77 GLU A N 1
ATOM 545 C CA . GLU A 1 77 ? 13.906 16.516 12.016 1 75.88 77 GLU A CA 1
ATOM 546 C C . GLU A 1 77 ? 13.812 17.125 10.609 1 75.88 77 GLU A C 1
ATOM 548 O O . GLU A 1 77 ? 14.125 18.297 10.406 1 75.88 77 GLU A O 1
ATOM 553 N N . ALA A 1 78 ? 1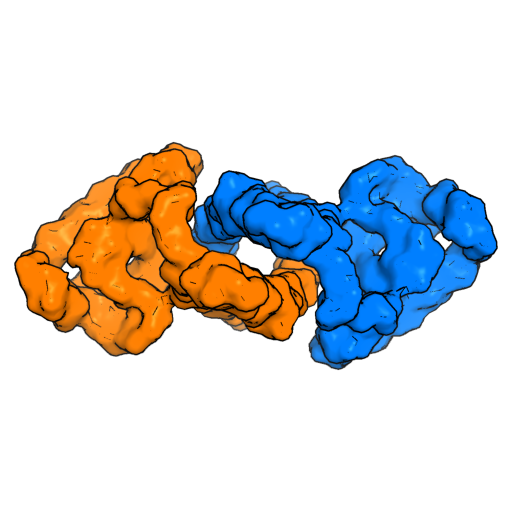3.383 16.391 9.68 1 80.12 78 ALA A N 1
ATOM 554 C CA . ALA A 1 78 ? 13.312 16.844 8.297 1 80.12 78 ALA A CA 1
ATOM 555 C C . ALA A 1 78 ? 12.094 17.734 8.07 1 80.12 78 ALA A C 1
ATOM 557 O O . ALA A 1 78 ? 11.055 17.547 8.711 1 80.12 78 ALA A O 1
ATOM 558 N N . PRO A 1 79 ? 12.305 18.703 7.172 1 83.19 79 PRO A N 1
ATOM 559 C CA . PRO A 1 79 ? 11.125 19.484 6.793 1 83.19 79 PRO A CA 1
ATOM 560 C C . PRO A 1 79 ? 10.008 18.625 6.215 1 83.19 79 PRO A C 1
ATOM 562 O O . PRO A 1 79 ? 10.273 17.656 5.516 1 83.19 79 PRO A O 1
ATOM 565 N N . ILE A 1 80 ? 8.852 19 6.449 1 83.38 80 ILE A N 1
ATOM 566 C CA . ILE A 1 80 ? 7.672 18.25 6.039 1 83.38 80 ILE A CA 1
ATOM 567 C C . ILE A 1 80 ? 7.695 18.031 4.527 1 83.38 80 ILE A C 1
ATOM 569 O O . ILE A 1 80 ? 7.336 16.969 4.035 1 83.38 80 ILE A O 1
ATOM 573 N N . GLY A 1 81 ? 8.055 19.062 3.832 1 86.06 81 GLY A N 1
ATOM 574 C CA . GLY A 1 81 ? 8.133 18.938 2.385 1 86.06 81 GLY A CA 1
ATOM 575 C C . GLY A 1 81 ? 9.062 17.828 1.927 1 86.06 81 GLY A C 1
ATOM 576 O O . GLY A 1 81 ? 8.766 17.141 0.952 1 86.06 81 GLY A O 1
ATOM 577 N N . ASP A 1 82 ? 10.125 17.688 2.629 1 82.31 82 ASP A N 1
ATOM 578 C CA . ASP A 1 82 ? 11.078 16.625 2.299 1 82.31 82 ASP A CA 1
ATOM 579 C C . ASP A 1 82 ? 10.5 15.25 2.594 1 82.31 82 ASP A C 1
ATOM 581 O O . ASP A 1 82 ? 10.711 14.297 1.833 1 82.31 82 ASP A O 1
ATOM 585 N N . ILE A 1 83 ? 9.836 15.148 3.654 1 83.56 83 ILE A N 1
ATOM 586 C CA . ILE A 1 83 ? 9.219 13.883 4.035 1 83.56 83 ILE A CA 1
ATOM 587 C C . ILE A 1 83 ? 8.172 13.484 3 1 83.56 83 ILE A C 1
ATOM 589 O O . ILE A 1 83 ? 8.156 12.344 2.523 1 83.56 83 ILE A O 1
ATOM 593 N N . VAL A 1 84 ? 7.344 14.406 2.678 1 88.81 84 VAL A N 1
ATOM 594 C CA . VAL A 1 84 ? 6.281 14.172 1.703 1 88.81 84 VAL A CA 1
ATOM 595 C C . VAL A 1 84 ? 6.891 13.773 0.362 1 88.81 84 VAL A C 1
ATOM 597 O O . VAL A 1 84 ? 6.434 12.82 -0.273 1 88.81 84 VAL A O 1
ATOM 600 N N . GLN A 1 85 ? 7.879 14.469 -0.025 1 85.62 85 GLN A N 1
ATOM 601 C CA . GLN A 1 85 ? 8.547 14.164 -1.284 1 85.62 85 GLN A CA 1
ATOM 602 C C . GLN A 1 85 ? 9.141 12.75 -1.266 1 85.62 85 GLN A C 1
ATOM 604 O O . GLN A 1 85 ? 9.039 12.023 -2.252 1 85.62 85 GLN A O 1
ATOM 609 N N . HIS A 1 86 ? 9.734 12.398 -0.227 1 83.5 86 HIS A N 1
ATOM 610 C CA . HIS A 1 86 ? 10.312 11.062 -0.09 1 83.5 86 HIS A CA 1
ATOM 611 C C . HIS A 1 86 ? 9.234 9.984 -0.184 1 83.5 86 HIS A C 1
ATOM 613 O O . HIS A 1 86 ? 9.406 8.992 -0.89 1 83.5 86 HIS A O 1
ATOM 619 N N . ILE A 1 87 ? 8.148 10.18 0.511 1 87.25 87 ILE A N 1
ATOM 620 C CA . ILE A 1 87 ? 7.047 9.219 0.53 1 87.25 87 ILE A CA 1
ATOM 621 C C . ILE A 1 87 ? 6.488 9.047 -0.88 1 87.25 87 ILE A C 1
ATOM 623 O O . ILE A 1 87 ? 6.281 7.926 -1.341 1 87.25 87 ILE A O 1
ATOM 627 N N . GLN A 1 88 ? 6.34 10.117 -1.557 1 89 88 GLN A N 1
ATOM 628 C CA . GLN A 1 88 ? 5.75 10.062 -2.891 1 89 88 GLN A CA 1
ATOM 629 C C . GLN A 1 88 ? 6.723 9.453 -3.896 1 89 88 GLN A C 1
ATOM 631 O O . GLN A 1 88 ? 6.352 8.555 -4.656 1 89 88 GLN A O 1
ATOM 636 N N . SER A 1 89 ? 7.914 9.836 -3.852 1 82.44 89 SER A N 1
ATOM 637 C CA . SER A 1 89 ? 8.867 9.477 -4.898 1 82.44 89 SER A CA 1
ATOM 638 C C . SER A 1 89 ? 9.469 8.094 -4.656 1 82.44 89 SER A C 1
ATOM 640 O O . SER A 1 89 ? 9.914 7.434 -5.594 1 82.44 89 SER A O 1
ATOM 642 N N . THR A 1 90 ? 9.414 7.66 -3.469 1 82.44 90 THR A N 1
ATOM 643 C CA . THR A 1 90 ? 9.992 6.363 -3.152 1 82.44 90 THR A CA 1
ATOM 644 C C . THR A 1 90 ? 8.906 5.324 -2.914 1 82.44 90 THR A C 1
ATOM 646 O O . THR A 1 90 ? 8.719 4.41 -3.725 1 82.44 90 THR A O 1
ATOM 649 N N . HIS A 1 91 ? 8.102 5.613 -1.952 1 88.31 91 HIS A N 1
ATOM 650 C CA . HIS A 1 91 ? 7.148 4.59 -1.524 1 88.31 91 HIS A CA 1
ATOM 651 C C . HIS A 1 91 ? 5.965 4.508 -2.48 1 88.31 91 HIS A C 1
ATOM 653 O O . HIS A 1 91 ? 5.633 3.428 -2.973 1 88.31 91 HIS A O 1
ATOM 659 N N . HIS A 1 92 ? 5.316 5.684 -2.783 1 92.25 92 HIS A N 1
ATOM 660 C CA . HIS A 1 92 ? 4.145 5.656 -3.654 1 92.25 92 HIS A CA 1
ATOM 661 C C . HIS A 1 92 ? 4.516 5.203 -5.062 1 92.25 92 HIS A C 1
ATOM 663 O O . HIS A 1 92 ? 3.811 4.395 -5.664 1 92.25 92 HIS A O 1
ATOM 669 N N . ALA A 1 93 ? 5.613 5.703 -5.547 1 83.56 93 ALA A N 1
ATOM 670 C CA . ALA A 1 93 ? 6.07 5.316 -6.879 1 83.56 93 ALA A CA 1
ATOM 671 C C . ALA A 1 93 ? 6.355 3.82 -6.949 1 83.56 93 ALA A C 1
ATOM 673 O O . ALA A 1 93 ? 5.91 3.141 -7.879 1 83.56 93 ALA A O 1
ATOM 674 N N . THR A 1 94 ? 7.07 3.291 -5.969 1 84.31 94 THR A N 1
ATOM 675 C CA . THR A 1 94 ? 7.391 1.87 -5.91 1 84.31 94 THR A CA 1
ATOM 676 C C . THR A 1 94 ? 6.117 1.032 -5.812 1 84.31 94 THR A C 1
ATOM 678 O O . THR A 1 94 ? 5.973 0.031 -6.516 1 84.31 94 THR A O 1
ATOM 681 N N . THR A 1 95 ? 5.27 1.435 -4.984 1 91.25 95 THR A N 1
ATOM 682 C CA . THR A 1 95 ? 4.012 0.721 -4.793 1 91.25 95 THR A CA 1
ATOM 683 C C . THR A 1 95 ? 3.23 0.64 -6.102 1 91.25 95 THR A C 1
ATOM 685 O O . THR A 1 95 ? 2.783 -0.438 -6.496 1 91.25 95 THR A O 1
ATOM 688 N N . ARG A 1 96 ? 3.133 1.729 -6.805 1 89.5 96 ARG A N 1
ATOM 689 C CA . ARG A 1 96 ? 2.383 1.758 -8.055 1 89.5 96 ARG A CA 1
ATOM 690 C C . ARG A 1 96 ? 3.023 0.846 -9.102 1 89.5 96 ARG A C 1
ATOM 692 O O . ARG A 1 96 ? 2.326 0.099 -9.789 1 89.5 96 ARG A O 1
ATOM 699 N N . LEU A 1 97 ? 4.254 0.868 -9.141 1 86.31 97 LEU A N 1
ATOM 700 C CA . LEU A 1 97 ? 4.973 0.046 -10.109 1 86.31 97 LEU A CA 1
ATOM 701 C C . LEU A 1 97 ? 4.789 -1.438 -9.812 1 86.31 97 LEU A C 1
ATOM 703 O O . LEU A 1 97 ? 4.496 -2.227 -10.711 1 86.31 97 LEU A O 1
ATOM 707 N N . LEU A 1 98 ? 4.926 -1.773 -8.594 1 89.31 98 LEU A N 1
ATOM 708 C CA . LEU A 1 98 ? 4.816 -3.178 -8.211 1 89.31 98 LEU A CA 1
ATOM 709 C C . LEU A 1 98 ? 3.379 -3.668 -8.359 1 89.31 98 LEU A C 1
ATOM 711 O O . LEU A 1 98 ? 3.146 -4.809 -8.766 1 89.31 98 LEU A O 1
ATOM 715 N N . LEU A 1 99 ? 2.471 -2.816 -8.016 1 93.19 99 LEU A N 1
ATOM 716 C CA . LEU A 1 99 ? 1.071 -3.188 -8.211 1 93.19 99 LEU A CA 1
ATOM 717 C C . LEU A 1 99 ? 0.781 -3.484 -9.672 1 93.19 99 LEU A C 1
ATOM 719 O O . LEU A 1 99 ? 0.102 -4.465 -9.992 1 93.19 99 LEU A O 1
ATOM 723 N N . ASP A 1 100 ? 1.274 -2.652 -10.508 1 89.88 100 ASP A N 1
ATOM 724 C CA . ASP A 1 100 ? 1.058 -2.838 -11.938 1 89.88 100 ASP A CA 1
ATOM 725 C C . ASP A 1 100 ? 1.727 -4.117 -12.43 1 89.88 100 ASP A C 1
ATOM 727 O O . ASP A 1 100 ? 1.116 -4.898 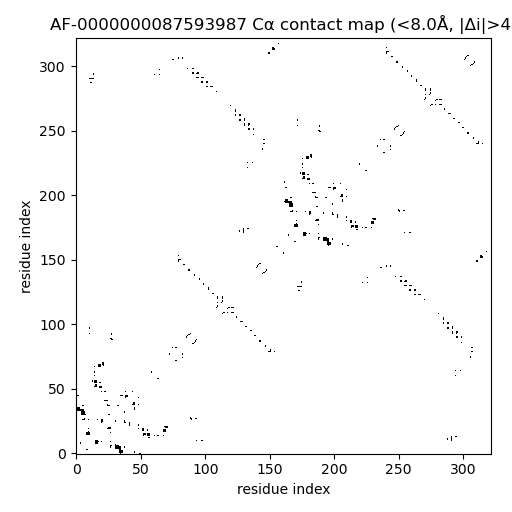-13.164 1 89.88 100 ASP A O 1
ATOM 731 N N . ARG A 1 101 ? 2.922 -4.352 -12.047 1 88.25 101 ARG A N 1
ATOM 732 C CA . ARG A 1 101 ? 3.674 -5.535 -12.461 1 88.25 101 ARG A CA 1
ATOM 733 C C . ARG A 1 101 ? 2.986 -6.812 -11.984 1 88.25 101 ARG A C 1
ATOM 735 O O . ARG A 1 101 ? 2.855 -7.77 -12.75 1 88.25 101 ARG A O 1
ATOM 742 N N . ILE A 1 102 ? 2.59 -6.824 -10.789 1 93.5 102 ILE A N 1
ATOM 743 C CA . ILE A 1 102 ? 1.951 -8.008 -10.219 1 93.5 102 ILE A CA 1
ATOM 744 C C . ILE A 1 102 ? 0.606 -8.25 -10.898 1 93.5 102 ILE A C 1
ATOM 746 O O . ILE A 1 102 ? 0.24 -9.391 -11.18 1 93.5 102 ILE A O 1
ATOM 750 N N . HIS A 1 103 ? -0.099 -7.133 -11.109 1 92.5 103 HIS A N 1
ATOM 751 C CA . HIS A 1 103 ? -1.366 -7.254 -11.82 1 92.5 103 HIS A CA 1
ATOM 752 C C . HIS A 1 103 ? -1.174 -7.918 -13.18 1 92.5 103 HIS A C 1
ATOM 754 O O . HIS A 1 103 ? -1.906 -8.844 -13.531 1 92.5 103 HIS A O 1
ATOM 760 N N . GLU A 1 104 ? -0.221 -7.465 -13.906 1 91.88 104 GLU A N 1
ATOM 761 C CA . GLU A 1 104 ? 0.057 -8.008 -15.234 1 91.88 104 GLU A CA 1
ATOM 762 C C . GLU A 1 104 ? 0.469 -9.477 -15.156 1 91.88 104 GLU A C 1
ATOM 764 O O . GLU A 1 104 ? -0.022 -10.305 -15.922 1 91.88 104 GLU A O 1
ATOM 769 N N . ARG A 1 105 ? 1.301 -9.789 -14.234 1 90.56 105 ARG A N 1
ATOM 770 C CA . ARG A 1 105 ? 1.796 -11.148 -14.078 1 90.56 105 ARG A CA 1
ATOM 771 C C . ARG A 1 105 ? 0.681 -12.094 -13.633 1 90.56 105 ARG A C 1
ATOM 773 O O . ARG A 1 105 ? 0.554 -13.203 -14.148 1 90.56 105 ARG 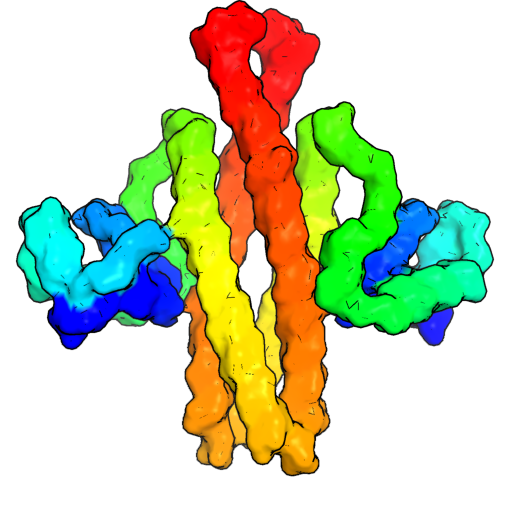A O 1
ATOM 780 N N . MET A 1 106 ? -0.043 -11.703 -12.703 1 91.31 106 MET A N 1
ATOM 781 C CA . MET A 1 106 ? -1.149 -12.516 -12.203 1 91.31 106 MET A CA 1
ATOM 782 C C . MET A 1 106 ? -2.17 -12.781 -13.305 1 91.31 106 MET A C 1
ATOM 784 O O . MET A 1 106 ? -2.656 -13.906 -13.453 1 91.31 106 MET A O 1
ATOM 788 N N . THR A 1 107 ? -2.475 -11.742 -14.078 1 89.81 107 THR A N 1
ATOM 789 C CA . THR A 1 107 ? -3.422 -11.875 -15.18 1 89.81 107 THR A CA 1
ATOM 790 C C . THR A 1 107 ? -2.924 -12.891 -16.203 1 89.81 107 THR A C 1
ATOM 792 O O . THR A 1 107 ? -3.689 -13.742 -16.656 1 89.81 107 THR A O 1
ATOM 795 N N . LYS A 1 108 ? -1.696 -12.844 -16.469 1 88.38 108 LYS A N 1
ATOM 796 C CA . LYS A 1 108 ? -1.089 -13.781 -17.406 1 88.38 108 LYS A CA 1
ATOM 797 C C . LYS A 1 108 ? -1.119 -15.211 -16.859 1 88.38 108 LYS A C 1
ATOM 799 O O . LYS A 1 108 ? -1.419 -16.156 -17.594 1 88.38 108 LYS A O 1
ATOM 804 N N . VAL A 1 109 ? -0.8 -15.375 -15.625 1 86.81 109 VAL A N 1
ATOM 805 C CA . VAL A 1 109 ? -0.75 -16.688 -14.977 1 86.81 109 VAL A CA 1
ATOM 806 C C . VAL A 1 109 ? -2.145 -17.297 -14.953 1 86.81 109 VAL A C 1
ATOM 808 O O . VAL A 1 109 ? -2.311 -18.484 -15.266 1 86.81 109 VAL A O 1
ATOM 811 N N . VAL A 1 110 ? -3.104 -16.594 -14.617 1 88.38 110 VAL A N 1
ATOM 812 C CA . VAL A 1 110 ? -4.465 -17.109 -14.523 1 88.38 110 VAL A CA 1
ATOM 813 C C . VAL A 1 110 ? -4.98 -17.453 -15.922 1 88.38 110 VAL A C 1
ATOM 815 O O . VAL A 1 110 ? -5.68 -18.453 -16.094 1 88.38 110 VAL A O 1
ATOM 818 N N . ARG A 1 111 ? -4.668 -16.688 -16.875 1 87.88 111 ARG A N 1
ATOM 819 C CA . ARG A 1 111 ? -5.07 -16.969 -18.25 1 87.88 111 ARG A CA 1
ATOM 820 C C . ARG A 1 111 ? -4.473 -18.281 -18.734 1 87.88 111 ARG A C 1
ATOM 822 O O . ARG A 1 111 ? -5.164 -19.094 -19.359 1 87.88 111 ARG A O 1
ATOM 829 N N . ALA A 1 112 ? -3.285 -18.578 -18.391 1 84.06 112 ALA A N 1
ATOM 830 C CA . ALA A 1 112 ? -2.559 -19.75 -18.875 1 84.06 112 ALA A CA 1
ATOM 831 C C . ALA A 1 112 ? -2.895 -20.984 -18.047 1 84.06 112 ALA A C 1
ATOM 833 O O . ALA A 1 112 ? -2.967 -22.094 -18.578 1 84.06 112 ALA A O 1
ATOM 834 N N . HIS A 1 113 ? -3.152 -20.75 -16.719 1 83.62 113 HIS A N 1
ATOM 835 C CA . HIS A 1 113 ? -3.205 -21.906 -15.836 1 83.62 113 HIS A CA 1
ATOM 836 C C . HIS A 1 113 ? -4.504 -21.938 -15.047 1 83.62 113 HIS A C 1
ATOM 838 O O . HIS A 1 113 ? -4.727 -22.844 -14.242 1 83.62 113 HIS A O 1
ATOM 844 N N . GLY A 1 114 ? -5.309 -20.984 -15.25 1 81.19 114 GLY A N 1
ATOM 845 C CA . GLY A 1 114 ? -6.543 -20.875 -14.492 1 81.19 114 GLY A CA 1
ATOM 846 C C . GLY A 1 114 ? -7.453 -22.078 -14.648 1 81.19 114 GLY A C 1
ATOM 847 O O . GLY A 1 114 ? -8.148 -22.469 -13.711 1 81.19 114 GLY A O 1
ATOM 848 N N . ALA A 1 115 ? -7.395 -22.703 -15.797 1 84.31 115 ALA A N 1
ATOM 849 C CA . ALA A 1 115 ? -8.242 -23.859 -16.078 1 84.31 115 ALA A CA 1
ATOM 850 C C . ALA A 1 115 ? -7.828 -25.062 -15.219 1 84.31 115 ALA A C 1
ATOM 852 O O . ALA A 1 115 ? -8.68 -25.812 -14.727 1 84.31 115 ALA A O 1
ATOM 853 N N . ARG A 1 116 ? -6.582 -25.281 -14.969 1 81.31 116 ARG A N 1
ATOM 854 C CA . ARG A 1 116 ? -6.066 -26.438 -14.258 1 81.31 116 ARG A CA 1
ATOM 855 C C . ARG A 1 116 ? -5.859 -26.125 -12.781 1 81.31 116 ARG A C 1
ATOM 857 O O . ARG A 1 116 ? -5.973 -27.016 -11.93 1 81.31 116 ARG A O 1
ATOM 864 N N . HIS A 1 117 ? -5.609 -24.859 -12.516 1 82.5 117 HIS A N 1
ATOM 865 C CA . HIS A 1 117 ? -5.215 -24.531 -11.148 1 82.5 117 HIS A CA 1
ATOM 866 C C . HIS A 1 117 ? -6.035 -23.359 -10.602 1 82.5 117 HIS A C 1
ATOM 868 O O . HIS A 1 117 ? -5.551 -22.594 -9.773 1 82.5 117 HIS A O 1
ATOM 874 N N . GLY A 1 118 ? -7.215 -23.25 -11.078 1 85.06 118 GLY A N 1
ATOM 875 C CA . GLY A 1 118 ? -8.086 -22.125 -10.75 1 85.06 118 GLY A CA 1
ATOM 876 C C . GLY A 1 118 ? -8.414 -22.047 -9.273 1 85.06 118 GLY A C 1
ATOM 877 O O . GLY A 1 118 ? -8.516 -20.953 -8.711 1 85.06 118 GLY A O 1
ATOM 878 N N . ALA A 1 119 ? -8.492 -23.156 -8.633 1 85.25 119 ALA A N 1
ATOM 879 C CA . ALA A 1 119 ? -8.883 -23.219 -7.227 1 85.25 119 ALA A CA 1
ATOM 880 C C . ALA A 1 119 ? -7.871 -22.484 -6.348 1 85.25 119 ALA A C 1
ATOM 882 O O . ALA A 1 119 ? -8.242 -21.906 -5.32 1 85.25 119 ALA A O 1
ATOM 883 N N . MET A 1 120 ? -6.656 -22.484 -6.801 1 82.38 120 MET A N 1
ATOM 884 C CA . MET A 1 120 ? -5.602 -21.828 -6.027 1 82.38 120 MET A CA 1
ATOM 885 C C . MET A 1 120 ? -5.355 -20.406 -6.527 1 82.38 120 MET A C 1
ATOM 887 O O . MET A 1 120 ? -5.18 -19.484 -5.727 1 82.38 120 MET A O 1
ATOM 891 N N . LEU A 1 121 ? -5.512 -20.25 -7.785 1 88.19 121 LEU A N 1
ATOM 892 C CA . LEU A 1 121 ? -5.059 -19 -8.398 1 88.19 121 LEU A CA 1
ATOM 893 C C . LEU A 1 121 ? -6.145 -17.938 -8.32 1 88.19 121 LEU A C 1
ATOM 895 O O . LEU A 1 121 ? -5.848 -16.75 -8.133 1 88.19 121 LEU A O 1
ATOM 899 N N . VAL A 1 122 ? -7.328 -18.344 -8.359 1 87.56 122 VAL A N 1
ATOM 900 C CA . VAL A 1 122 ? -8.422 -17.375 -8.469 1 87.56 122 VAL A CA 1
ATOM 901 C C . VAL A 1 122 ? -8.586 -16.625 -7.145 1 87.56 122 VAL A C 1
ATOM 903 O O . VAL A 1 122 ? -8.664 -15.398 -7.121 1 87.56 122 VAL A O 1
ATOM 906 N N . PRO A 1 123 ? -8.516 -17.312 -6.031 1 87.56 123 PRO A N 1
ATOM 907 C CA . PRO A 1 123 ? -8.586 -16.594 -4.762 1 87.56 123 PRO A CA 1
ATOM 908 C C . PRO A 1 123 ? -7.395 -15.664 -4.539 1 87.56 123 PRO A C 1
ATOM 910 O O . PRO A 1 123 ? -7.551 -14.578 -3.988 1 87.56 123 PRO A O 1
ATOM 913 N N . LEU A 1 124 ? -6.281 -16.094 -4.961 1 90.69 124 LEU A N 1
ATOM 914 C CA . LEU A 1 124 ? -5.09 -15.258 -4.852 1 90.69 124 LEU A CA 1
ATOM 915 C C . LEU A 1 124 ? -5.234 -13.992 -5.691 1 90.69 124 LEU A C 1
ATOM 917 O O . LEU A 1 124 ? -4.926 -12.891 -5.223 1 90.69 124 LEU A O 1
ATOM 921 N N . GLN A 1 125 ? -5.715 -14.156 -6.824 1 91.56 125 GLN A N 1
ATOM 922 C CA . GLN A 1 125 ? -5.934 -13.016 -7.707 1 91.56 125 GLN A CA 1
ATOM 923 C C . GLN A 1 125 ? -6.973 -12.062 -7.121 1 91.56 125 GLN A C 1
ATOM 925 O O . GLN A 1 125 ? -6.793 -10.844 -7.164 1 91.56 125 GLN A O 1
ATOM 930 N N . LYS A 1 126 ? -7.984 -12.562 -6.621 1 89.38 126 LYS A N 1
ATOM 931 C CA . LYS A 1 126 ? -9.047 -11.742 -6.047 1 89.38 126 LYS A CA 1
ATOM 932 C C . LYS A 1 126 ? -8.531 -10.922 -4.871 1 89.38 126 LYS A C 1
ATOM 934 O O . LYS A 1 126 ? -8.828 -9.727 -4.762 1 89.38 126 LYS A O 1
ATOM 939 N N . GLU A 1 127 ? -7.785 -11.531 -4.027 1 89.38 127 GLU A N 1
ATOM 940 C CA . GLU A 1 127 ? -7.23 -10.82 -2.877 1 89.38 127 GLU A CA 1
ATOM 941 C C . GLU A 1 127 ? -6.27 -9.719 -3.318 1 89.38 127 GLU A C 1
ATOM 943 O O . GLU A 1 127 ? -6.285 -8.617 -2.77 1 89.38 127 GLU A O 1
ATOM 948 N N . PHE A 1 128 ? -5.523 -10.039 -4.316 1 94 128 PHE A N 1
ATOM 949 C CA . PHE A 1 128 ? -4.582 -9.039 -4.809 1 94 128 PHE A CA 1
ATOM 950 C C . PHE A 1 128 ? -5.324 -7.867 -5.441 1 94 128 PHE A C 1
ATOM 952 O O . PHE A 1 128 ? -4.949 -6.711 -5.246 1 94 128 PHE A O 1
ATOM 959 N N . GLU A 1 129 ? -6.301 -8.148 -6.164 1 90.44 129 GLU A N 1
ATOM 960 C CA . GLU A 1 129 ? -7.055 -7.082 -6.816 1 90.44 129 GLU A CA 1
ATOM 961 C C . GLU A 1 129 ? -7.781 -6.215 -5.789 1 90.44 129 GLU A C 1
ATOM 963 O O . GLU A 1 129 ? -7.93 -5.008 -5.984 1 90.44 129 GLU A O 1
ATOM 968 N N . THR A 1 130 ? -8.211 -6.805 -4.766 1 88.88 130 THR A N 1
ATOM 969 C CA . THR A 1 130 ? -8.805 -6.047 -3.67 1 88.88 130 THR A CA 1
ATOM 970 C C . THR A 1 130 ? -7.777 -5.117 -3.035 1 88.88 130 THR A C 1
ATOM 972 O O . THR A 1 130 ? -8.078 -3.955 -2.75 1 88.88 130 THR A O 1
ATOM 975 N N . LEU A 1 131 ? -6.574 -5.641 -2.857 1 92.94 131 LEU A N 1
ATOM 976 C CA . LEU A 1 131 ? -5.484 -4.828 -2.328 1 92.94 131 LEU A CA 1
ATOM 977 C C . LEU A 1 131 ? -5.188 -3.65 -3.25 1 92.94 131 LEU A C 1
ATOM 979 O O . LEU A 1 131 ? -5.059 -2.514 -2.789 1 92.94 131 LEU A O 1
ATOM 983 N N . ARG A 1 132 ? -5.082 -3.969 -4.496 1 92.31 132 ARG A N 1
ATOM 984 C CA . ARG A 1 132 ? -4.805 -2.943 -5.496 1 92.31 132 ARG A CA 1
ATOM 985 C C . ARG A 1 132 ? -5.887 -1.871 -5.5 1 92.31 132 ARG A C 1
ATOM 987 O O . ARG A 1 132 ? -5.582 -0.676 -5.512 1 92.31 132 ARG A O 1
ATOM 994 N N . ALA A 1 133 ? -7.086 -2.256 -5.391 1 87.31 133 ALA A N 1
ATOM 995 C CA . ALA A 1 133 ? -8.234 -1.354 -5.445 1 87.31 133 ALA A CA 1
ATOM 996 C C . ALA A 1 133 ? -8.297 -0.476 -4.199 1 87.31 133 ALA A C 1
ATOM 998 O O . ALA A 1 133 ? -8.844 0.629 -4.238 1 87.31 133 ALA A O 1
ATOM 999 N N . ASP A 1 134 ? -7.766 -0.964 -3.191 1 87.25 134 ASP A N 1
ATOM 1000 C CA . ASP A 1 134 ? -7.746 -0.182 -1.96 1 87.25 134 ASP A CA 1
ATOM 1001 C C . ASP A 1 134 ? -6.555 0.769 -1.931 1 87.25 134 ASP A C 1
ATOM 1003 O O . ASP A 1 134 ? -6.684 1.924 -1.52 1 87.25 134 ASP A O 1
ATOM 1007 N N . LEU A 1 135 ? -5.43 0.31 -2.367 1 92.75 135 LEU A N 1
ATOM 1008 C CA . LEU A 1 135 ? -4.18 1.049 -2.229 1 92.75 135 LEU A CA 1
ATOM 1009 C C . LEU A 1 135 ? -4.168 2.271 -3.139 1 92.75 135 LEU A C 1
ATOM 1011 O O . LEU A 1 135 ? -3.707 3.344 -2.74 1 92.75 135 LEU A O 1
ATOM 1015 N N . LEU A 1 136 ? -4.684 2.1 -4.309 1 90.19 136 LEU A N 1
ATOM 1016 C CA . LEU A 1 136 ? -4.586 3.182 -5.281 1 90.19 136 LEU A CA 1
ATOM 1017 C C . LEU A 1 136 ? -5.375 4.402 -4.824 1 90.19 136 LEU A C 1
ATOM 1019 O O . LEU A 1 136 ? -4.836 5.512 -4.77 1 90.19 136 LEU A O 1
ATOM 1023 N N . PRO A 1 137 ? -6.605 4.246 -4.355 1 85.38 137 PRO A N 1
ATOM 1024 C CA . PRO A 1 137 ? -7.309 5.398 -3.787 1 85.38 137 PRO A CA 1
ATOM 1025 C C . PRO A 1 137 ? -6.668 5.906 -2.498 1 85.38 137 PRO A C 1
ATOM 1027 O O . PRO A 1 137 ? -6.719 7.102 -2.211 1 85.38 137 PRO A O 1
ATOM 1030 N N . HIS A 1 138 ? -6.09 5.047 -1.682 1 89.38 138 HIS A N 1
ATOM 1031 C CA . HIS A 1 138 ? -5.387 5.426 -0.461 1 89.38 138 HIS A CA 1
ATOM 1032 C C . HIS A 1 138 ? -4.254 6.406 -0.758 1 89.38 138 HIS A C 1
ATOM 1034 O O . HIS A 1 138 ? -4.164 7.465 -0.134 1 89.38 138 HIS A O 1
ATOM 1040 N N . LEU A 1 139 ? -3.471 6.035 -1.735 1 92.69 139 LEU A N 1
ATOM 1041 C CA . LEU A 1 139 ? -2.363 6.906 -2.117 1 92.69 139 LEU A CA 1
ATOM 1042 C C . LEU A 1 139 ? -2.877 8.234 -2.668 1 92.69 139 LEU A C 1
ATOM 1044 O O . LEU A 1 139 ? -2.324 9.289 -2.363 1 92.69 139 LEU A O 1
ATOM 1048 N N . SER A 1 140 ? -3.955 8.172 -3.398 1 88.56 140 SER A N 1
ATOM 1049 C CA . SER A 1 140 ? -4.531 9.383 -3.98 1 88.56 140 SER A CA 1
ATOM 1050 C C . SER A 1 140 ? -5.082 10.305 -2.9 1 88.56 140 SER A C 1
ATOM 1052 O O . SER A 1 140 ? -4.941 11.523 -2.988 1 88.56 140 SER A O 1
ATOM 1054 N N . LYS A 1 141 ? -5.652 9.805 -1.908 1 85.75 141 LYS A N 1
ATOM 1055 C CA . LYS A 1 141 ? -6.191 10.609 -0.815 1 85.75 141 LYS A CA 1
ATOM 1056 C C . LYS A 1 141 ? -5.082 11.344 -0.076 1 85.75 141 LYS A C 1
ATOM 1058 O O . LYS A 1 141 ? -5.238 12.516 0.281 1 85.75 141 LYS A O 1
ATOM 1063 N N . GLU A 1 142 ? -4.035 10.656 0.082 1 91.38 142 GLU A N 1
ATOM 1064 C CA . GLU A 1 142 ? -2.891 11.297 0.72 1 91.38 142 GLU A CA 1
ATOM 1065 C C . GLU A 1 142 ? -2.303 12.383 -0.171 1 91.38 142 GLU A C 1
ATOM 1067 O O . GLU A 1 142 ? -2.055 13.5 0.288 1 91.38 142 GLU A O 1
ATOM 1072 N N . GLU A 1 143 ? -2.188 12.109 -1.387 1 91.25 143 GLU A N 1
ATOM 1073 C CA . GLU A 1 143 ? -1.514 13.008 -2.32 1 91.25 143 GLU A CA 1
ATOM 1074 C C . GLU A 1 143 ? -2.395 14.195 -2.676 1 91.25 143 GLU A C 1
ATOM 1076 O O . GLU A 1 143 ? -1.896 15.305 -2.885 1 91.25 143 GLU A O 1
ATOM 1081 N N . ASP A 1 144 ? -3.65 13.977 -2.684 1 88.62 144 ASP A N 1
ATOM 1082 C CA . ASP A 1 144 ? -4.551 15.008 -3.195 1 88.62 144 ASP A CA 1
ATOM 1083 C C . ASP A 1 144 ? -5.164 15.82 -2.055 1 88.62 144 ASP A C 1
ATOM 1085 O O . ASP A 1 144 ? -5.625 16.938 -2.262 1 88.62 144 ASP A O 1
ATOM 1089 N N . ILE A 1 145 ? -5.105 15.289 -0.878 1 84.62 145 ILE A N 1
ATOM 1090 C CA . ILE A 1 145 ? -5.812 15.961 0.209 1 84.62 145 ILE A CA 1
ATOM 1091 C C . ILE A 1 145 ? -4.852 16.203 1.371 1 84.62 145 ILE A C 1
ATOM 1093 O O . ILE A 1 145 ? -4.5 17.344 1.659 1 84.62 145 ILE A O 1
ATOM 1097 N N . LEU A 1 146 ? -4.293 15.195 1.889 1 88.44 146 LEU A N 1
ATOM 1098 C CA . LEU A 1 146 ? -3.553 15.281 3.141 1 88.44 146 LEU A CA 1
ATOM 1099 C C . LEU A 1 146 ? -2.238 16.031 2.941 1 88.44 146 LEU A C 1
ATOM 1101 O O . LEU A 1 146 ? -1.924 16.953 3.695 1 88.44 146 LEU A O 1
ATOM 1105 N N . PHE A 1 147 ? -1.525 15.641 1.866 1 91.94 147 PHE A N 1
ATOM 1106 C CA . PHE A 1 147 ? -0.189 16.203 1.69 1 91.94 147 PHE A CA 1
ATOM 1107 C C . PHE A 1 147 ? -0.261 17.688 1.351 1 91.94 147 PHE A C 1
ATOM 1109 O O . PHE A 1 147 ? 0.452 18.5 1.942 1 91.94 147 PHE A O 1
ATOM 1116 N N . PRO A 1 148 ? -1.097 18.062 0.441 1 89.06 148 PRO A N 1
ATOM 1117 C CA . PRO A 1 148 ? -1.215 19.5 0.184 1 89.06 148 PRO A CA 1
ATOM 1118 C C . PRO A 1 148 ? -1.612 20.281 1.429 1 89.06 148 PRO A C 1
ATOM 1120 O O . PRO A 1 148 ? -1.12 21.406 1.641 1 89.06 148 PRO A O 1
ATOM 1123 N N . TYR A 1 149 ? -2.447 19.781 2.227 1 82.38 149 TYR A N 1
ATOM 1124 C CA . TYR A 1 149 ? -2.846 20.438 3.473 1 82.38 149 TYR A CA 1
ATOM 1125 C C . TYR A 1 149 ? -1.658 20.578 4.418 1 82.38 149 TYR A C 1
ATOM 1127 O O . TYR A 1 149 ? -1.487 21.609 5.059 1 82.38 149 TYR A O 1
ATOM 1135 N N . MET A 1 150 ? -0.936 19.609 4.5 1 84.62 150 MET A N 1
ATOM 1136 C CA . MET A 1 150 ? 0.234 19.609 5.375 1 84.62 150 MET A CA 1
ATOM 1137 C C . MET A 1 150 ? 1.256 20.641 4.918 1 84.62 150 MET A C 1
ATOM 1139 O O . MET A 1 150 ? 1.847 21.344 5.742 1 84.62 150 MET A O 1
ATOM 1143 N N . LEU A 1 151 ? 1.446 20.641 3.648 1 86.25 151 LEU A N 1
ATOM 1144 C CA . LEU A 1 151 ? 2.408 21.594 3.098 1 86.25 151 LEU A CA 1
ATOM 1145 C C . LEU A 1 151 ? 1.95 23.031 3.324 1 86.25 151 LEU A C 1
ATOM 1147 O O . LEU A 1 151 ? 2.766 23.906 3.607 1 86.25 151 LEU A O 1
ATOM 1151 N N . GLN A 1 152 ? 0.694 23.203 3.277 1 83.19 152 GLN A N 1
ATOM 1152 C CA . GLN A 1 152 ? 0.132 24.531 3.541 1 83.19 152 GLN A CA 1
ATOM 1153 C C . GLN A 1 152 ? 0.302 24.922 5.008 1 83.19 152 GLN A C 1
ATOM 1155 O O . GLN A 1 152 ? 0.653 26.062 5.316 1 83.19 152 GLN A O 1
ATOM 1160 N N . LEU A 1 153 ? 0.075 23.984 5.844 1 78.12 153 LEU A N 1
ATOM 1161 C CA . LEU A 1 153 ? 0.206 24.234 7.273 1 78.12 153 LEU A CA 1
ATOM 1162 C C . LEU A 1 153 ? 1.655 24.531 7.645 1 78.12 153 LEU A C 1
ATOM 1164 O O . LEU A 1 153 ? 1.921 25.406 8.469 1 78.12 153 LEU A O 1
ATOM 1168 N N . SER A 1 154 ? 2.461 23.797 7.078 1 78.75 154 SER A N 1
ATOM 1169 C CA . SER A 1 154 ? 3.879 23.984 7.355 1 78.75 154 SER A CA 1
ATOM 1170 C C . SER A 1 154 ? 4.352 25.359 6.891 1 78.75 154 SER A C 1
ATOM 1172 O O . SER A 1 154 ? 5.148 26.016 7.566 1 78.75 154 SER A O 1
ATOM 1174 N N . THR A 1 155 ? 3.852 25.766 5.766 1 77.75 155 THR A N 1
ATOM 1175 C CA . THR A 1 155 ? 4.207 27.062 5.23 1 77.75 155 THR A CA 1
ATOM 1176 C C . THR A 1 155 ? 3.623 28.188 6.098 1 77.75 155 THR A C 1
ATOM 1178 O O . THR A 1 155 ? 4.273 29.203 6.324 1 77.75 155 THR A O 1
ATOM 1181 N N . ALA A 1 156 ? 2.494 27.984 6.613 1 73.19 156 ALA A N 1
ATOM 1182 C CA . ALA A 1 156 ? 1.845 28.984 7.457 1 73.19 156 ALA A CA 1
ATOM 1183 C C . ALA A 1 156 ? 2.594 29.156 8.773 1 73.19 156 ALA A C 1
ATOM 1185 O O . ALA A 1 156 ? 2.719 30.281 9.281 1 73.19 156 ALA A O 1
ATOM 1186 N N . LEU A 1 157 ? 3.025 28.125 9.258 1 69.62 157 LEU A N 1
ATOM 1187 C CA . LEU A 1 157 ? 3.76 28.172 10.523 1 69.62 157 LEU A CA 1
ATOM 1188 C C . LEU A 1 157 ? 5.121 28.844 10.328 1 69.62 157 LEU A C 1
ATOM 1190 O O . LEU A 1 157 ? 5.598 29.562 11.211 1 69.62 157 LEU A O 1
ATOM 1194 N N . GLU A 1 158 ? 5.672 28.5 9.164 1 67.25 158 GLU A N 1
ATOM 1195 C CA . GLU A 1 158 ? 6.969 29.109 8.883 1 67.25 158 GLU A CA 1
ATOM 1196 C C . GLU A 1 158 ? 6.828 30.594 8.609 1 67.25 158 GLU A C 1
ATOM 1198 O O . GLU A 1 158 ? 7.734 31.375 8.906 1 67.25 158 GLU A O 1
ATOM 1203 N N . THR A 1 159 ? 5.648 30.844 8.039 1 63.16 159 THR A N 1
ATOM 1204 C CA . THR A 1 159 ? 5.473 32.25 7.684 1 63.16 159 THR A CA 1
ATOM 1205 C C . THR A 1 159 ? 4.777 33 8.812 1 63.16 159 THR A C 1
ATOM 1207 O O . THR A 1 159 ? 4.766 34.25 8.828 1 63.16 159 THR A O 1
ATOM 1210 N N . GLY A 1 160 ? 4.586 32.375 9.969 1 58.81 160 GLY A N 1
ATOM 1211 C CA . GLY A 1 160 ? 3.979 33.094 11.078 1 58.81 160 GLY A CA 1
ATOM 1212 C C . GLY A 1 160 ? 2.557 33.531 10.789 1 58.81 160 GLY A C 1
ATOM 1213 O O . GLY A 1 160 ? 2.049 34.469 11.422 1 58.81 160 GLY A O 1
ATOM 1214 N N . MET A 1 161 ? 1.93 33.125 9.711 1 45.69 161 MET A N 1
ATOM 1215 C CA . MET A 1 161 ? 0.616 33.688 9.438 1 45.69 161 MET A CA 1
ATOM 1216 C C . MET A 1 161 ? -0.491 32.844 10.031 1 45.69 161 MET A C 1
ATOM 1218 O O . MET A 1 161 ? -0.344 31.609 10.125 1 45.69 161 MET A O 1
ATOM 1222 N N . MET B 1 1 ? -25.094 -14.586 4.637 1 58.22 1 MET B N 1
ATOM 1223 C CA . MET B 1 1 ? -24.453 -13.273 4.688 1 58.22 1 MET B CA 1
ATOM 1224 C C . MET B 1 1 ? -24.641 -12.633 6.059 1 58.22 1 MET B C 1
ATOM 1226 O O . MET B 1 1 ? -23.766 -11.914 6.539 1 58.22 1 MET B O 1
ATOM 1230 N N . ALA B 1 2 ? -25.734 -13.062 6.727 1 68.12 2 ALA B N 1
ATOM 1231 C CA . ALA B 1 2 ? -26.078 -12.453 8.008 1 68.12 2 ALA B CA 1
ATOM 1232 C C . ALA B 1 2 ? -25.016 -12.734 9.062 1 68.12 2 ALA B C 1
ATOM 1234 O O . ALA B 1 2 ? -24.688 -11.875 9.875 1 68.12 2 ALA B O 1
ATOM 1235 N N . ASP B 1 3 ? -24.312 -13.844 8.914 1 74.5 3 ASP B N 1
ATOM 1236 C CA . ASP B 1 3 ? -23.359 -14.25 9.945 1 74.5 3 ASP B CA 1
ATOM 1237 C C . ASP B 1 3 ? -21.922 -13.969 9.508 1 74.5 3 ASP B C 1
ATOM 1239 O O . ASP B 1 3 ? -20.984 -14.297 10.219 1 74.5 3 ASP B O 1
ATOM 1243 N N . THR B 1 4 ? -21.938 -13.398 8.43 1 77.75 4 THR B N 1
ATOM 1244 C CA . THR B 1 4 ? -20.609 -13.047 7.953 1 77.75 4 THR B CA 1
ATOM 1245 C C . THR B 1 4 ? -20.062 -11.844 8.711 1 77.75 4 THR B C 1
ATOM 1247 O O . THR B 1 4 ? -20.797 -10.914 9.039 1 77.75 4 THR B O 1
ATOM 1250 N N . LEU B 1 5 ? -18.797 -12 9.07 1 80.19 5 LEU B N 1
ATOM 1251 C CA . LEU B 1 5 ? -18.172 -10.906 9.789 1 80.19 5 LEU B CA 1
ATOM 1252 C C . LEU B 1 5 ? -18.031 -9.672 8.898 1 80.19 5 LEU B C 1
ATOM 1254 O O . LEU B 1 5 ? -17.734 -9.789 7.711 1 80.19 5 LEU B O 1
ATOM 1258 N N . VAL B 1 6 ? -18.297 -8.508 9.578 1 82.69 6 VAL B N 1
ATOM 1259 C CA . VAL B 1 6 ? -18.156 -7.23 8.883 1 82.69 6 VAL B CA 1
ATOM 1260 C C . VAL B 1 6 ? -16.797 -7.141 8.219 1 82.69 6 VAL B C 1
ATOM 1262 O O . VAL B 1 6 ? -16.688 -6.742 7.055 1 82.69 6 VAL B O 1
ATOM 1265 N N . ARG B 1 7 ? -15.781 -7.551 8.914 1 78.31 7 ARG B N 1
ATOM 1266 C CA . ARG B 1 7 ? -14.414 -7.492 8.406 1 78.31 7 ARG B CA 1
ATOM 1267 C C . ARG B 1 7 ? -14.273 -8.328 7.137 1 78.31 7 ARG B C 1
ATOM 1269 O O . ARG B 1 7 ? -13.594 -7.914 6.191 1 78.31 7 ARG B O 1
ATOM 1276 N N . GLY B 1 8 ? -14.891 -9.477 7.191 1 80.62 8 GLY B N 1
ATOM 1277 C CA . GLY B 1 8 ? -14.852 -10.336 6.016 1 80.62 8 GLY B CA 1
ATOM 1278 C C . GLY B 1 8 ? -15.438 -9.68 4.781 1 80.62 8 GLY B C 1
ATOM 1279 O O . GLY B 1 8 ? -14.867 -9.773 3.691 1 80.62 8 GLY B O 1
ATOM 1280 N N . VAL B 1 9 ? -16.578 -9.055 5.008 1 80.12 9 VAL B N 1
ATOM 1281 C CA . VAL B 1 9 ? -17.25 -8.367 3.906 1 80.12 9 VAL B CA 1
ATOM 1282 C C . VAL B 1 9 ? -16.391 -7.191 3.436 1 80.12 9 VAL B C 1
ATOM 1284 O O . VAL B 1 9 ? -16.172 -7.016 2.234 1 80.12 9 VAL B O 1
ATOM 1287 N N . ALA B 1 10 ? -15.852 -6.516 4.379 1 77.75 10 ALA B N 1
ATOM 1288 C CA . ALA B 1 10 ? -15.078 -5.312 4.07 1 77.75 10 ALA B CA 1
ATOM 1289 C C . ALA B 1 10 ? -13.797 -5.66 3.328 1 77.75 10 ALA B C 1
ATOM 1291 O O . ALA B 1 10 ? -13.367 -4.93 2.432 1 77.75 10 ALA B O 1
ATOM 1292 N N . LEU B 1 11 ? -13.281 -6.754 3.666 1 75.75 11 LEU B N 1
ATOM 1293 C CA . LEU B 1 11 ? -12 -7.133 3.09 1 75.75 11 LEU B CA 1
ATOM 1294 C C . LEU B 1 11 ? -12.188 -7.824 1.745 1 75.75 11 LEU B C 1
ATOM 1296 O O . LEU B 1 11 ? -11.234 -7.969 0.977 1 75.75 11 LEU B O 1
ATOM 1300 N N . SER B 1 12 ? -13.414 -8.156 1.513 1 77.06 12 SER B N 1
ATOM 1301 C CA . SER B 1 12 ? -13.656 -8.914 0.289 1 77.06 12 SER B CA 1
ATOM 1302 C C . SER B 1 12 ? -13.633 -8.008 -0.936 1 77.06 12 SER B C 1
ATOM 1304 O O . SER B 1 12 ? -13.344 -8.461 -2.045 1 77.06 12 SER B O 1
ATOM 1306 N N . ASP B 1 13 ? -14.008 -6.762 -0.773 1 78.88 13 ASP B N 1
ATOM 1307 C CA . ASP B 1 13 ? -14.164 -5.816 -1.872 1 78.88 13 ASP B CA 1
ATOM 1308 C C . ASP B 1 13 ? -14.172 -4.379 -1.361 1 78.88 13 ASP B C 1
ATOM 1310 O O . ASP B 1 13 ? -14.953 -4.035 -0.468 1 78.88 13 ASP B O 1
ATOM 1314 N N . PRO B 1 14 ? -13.273 -3.582 -1.898 1 76.38 14 PRO B N 1
ATOM 1315 C CA . PRO B 1 14 ? -13.258 -2.191 -1.441 1 76.38 14 PRO B CA 1
ATOM 1316 C C . PRO B 1 14 ? -14.602 -1.497 -1.631 1 76.38 14 PRO B C 1
ATOM 1318 O O . PRO B 1 14 ? -14.945 -0.587 -0.871 1 76.38 14 PRO B O 1
ATOM 1321 N N . ARG B 1 15 ? -15.32 -1.917 -2.541 1 78.25 15 ARG B N 1
ATOM 1322 C CA . ARG B 1 15 ? -16.641 -1.342 -2.766 1 78.25 15 ARG B CA 1
ATOM 1323 C C . ARG B 1 15 ? -17.609 -1.749 -1.661 1 78.25 15 ARG B C 1
ATOM 1325 O O . ARG B 1 15 ? -18.469 -0.961 -1.261 1 78.25 15 ARG B O 1
ATOM 1332 N N . ALA B 1 16 ? -17.469 -2.961 -1.285 1 81.25 16 ALA B N 1
ATOM 1333 C CA . ALA B 1 16 ? -18.281 -3.412 -0.155 1 81.25 16 ALA B CA 1
ATOM 1334 C C . ALA B 1 16 ? -17.953 -2.613 1.104 1 81.25 16 ALA B C 1
ATOM 1336 O O . ALA B 1 16 ? -18.859 -2.211 1.843 1 81.25 16 ALA B O 1
ATOM 1337 N N . ARG B 1 17 ? -16.688 -2.453 1.327 1 79.5 17 ARG B N 1
ATOM 1338 C CA . ARG B 1 17 ? -16.266 -1.645 2.465 1 79.5 17 ARG B CA 1
ATOM 1339 C C . ARG B 1 17 ? -16.859 -0.245 2.396 1 79.5 17 ARG B C 1
ATOM 1341 O O . ARG B 1 17 ? -17.406 0.255 3.387 1 79.5 17 ARG B O 1
ATOM 1348 N N . ALA B 1 18 ? -16.766 0.342 1.213 1 78.19 18 ALA B N 1
ATOM 1349 C CA . ALA B 1 18 ? -17.297 1.692 1.016 1 78.19 18 ALA B CA 1
ATOM 1350 C C . ALA B 1 18 ? -18.797 1.74 1.262 1 78.19 18 ALA B C 1
ATOM 1352 O O . ALA B 1 18 ? -19.312 2.697 1.85 1 78.19 18 ALA B O 1
ATOM 1353 N N . ALA B 1 19 ? -19.453 0.754 0.806 1 80.31 19 ALA B N 1
ATOM 1354 C CA . ALA B 1 19 ? -20.891 0.686 1.004 1 80.31 19 ALA B CA 1
ATOM 1355 C C . ALA B 1 19 ? -21.25 0.602 2.486 1 80.31 19 ALA B C 1
ATOM 1357 O O . ALA B 1 19 ? -22.188 1.255 2.949 1 80.31 19 ALA B O 1
ATOM 1358 N N . LEU B 1 20 ? -20.469 -0.233 3.18 1 82.81 20 LEU B N 1
ATOM 1359 C CA . LEU B 1 20 ? -20.688 -0.374 4.613 1 82.81 20 LEU B CA 1
ATOM 1360 C C . LEU B 1 20 ? -20.422 0.941 5.34 1 82.81 20 LEU B C 1
ATOM 1362 O O . LEU B 1 20 ? -21.219 1.377 6.168 1 82.81 20 LEU B O 1
ATOM 1366 N N . GLU B 1 21 ? -19.422 1.562 5.004 1 77.06 21 GLU B N 1
ATOM 1367 C CA . GLU B 1 21 ? -19.031 2.822 5.633 1 77.06 21 GLU B CA 1
ATOM 1368 C C . GLU B 1 21 ? -20.047 3.928 5.32 1 77.06 21 GLU B C 1
ATOM 1370 O O . GLU B 1 21 ? -20.344 4.762 6.176 1 77.06 21 GLU B O 1
ATOM 1375 N N . ALA B 1 22 ? -20.578 3.926 4.152 1 77.25 22 ALA B N 1
ATOM 1376 C CA . ALA B 1 22 ? -21.578 4.902 3.742 1 77.25 22 ALA B CA 1
ATOM 1377 C C . ALA B 1 22 ? -22.844 4.773 4.586 1 77.25 22 ALA B C 1
ATOM 1379 O O . ALA B 1 22 ? -23.578 5.75 4.77 1 77.25 22 ALA B O 1
ATOM 1380 N N . MET B 1 23 ? -23 3.59 5.098 1 78.94 23 MET B N 1
ATOM 1381 C CA . MET B 1 23 ? -24.188 3.348 5.891 1 78.94 23 MET B CA 1
ATOM 1382 C C . MET B 1 23 ? -23.906 3.486 7.383 1 78.94 23 MET B C 1
ATOM 1384 O O . MET B 1 23 ? -24.734 3.133 8.219 1 78.94 23 MET B O 1
ATOM 1388 N N . GLY B 1 24 ? -22.609 3.875 7.613 1 77.94 24 GLY B N 1
ATOM 1389 C CA . GLY B 1 24 ? -22.234 4.121 9 1 77.94 24 GLY B CA 1
ATOM 1390 C C . GLY B 1 24 ? -21.75 2.875 9.719 1 77.94 24 GLY B C 1
ATOM 1391 O O . GLY B 1 24 ? -21.719 2.832 10.953 1 77.94 24 GLY B O 1
ATOM 1392 N N . ILE B 1 25 ? -21.438 1.886 8.953 1 78.69 25 ILE B N 1
ATOM 1393 C CA . ILE B 1 25 ? -20.938 0.656 9.562 1 78.69 25 ILE B CA 1
ATOM 1394 C C . ILE B 1 25 ? -19.422 0.706 9.656 1 78.69 25 ILE B C 1
ATOM 1396 O O . ILE B 1 25 ? -18.734 0.907 8.648 1 78.69 25 ILE B O 1
ATOM 1400 N N . ASP B 1 26 ? -18.891 0.567 10.836 1 72.69 26 ASP B N 1
ATOM 1401 C CA . ASP B 1 26 ? -17.453 0.616 11.094 1 72.69 26 ASP B CA 1
ATOM 1402 C C . ASP B 1 26 ? -16.766 -0.661 10.617 1 72.69 26 ASP B C 1
ATOM 1404 O O . ASP B 1 26 ? -17.094 -1.757 11.086 1 72.69 26 ASP B O 1
ATOM 1408 N N . THR B 1 27 ? -15.883 -0.555 9.641 1 68 27 THR B N 1
ATOM 1409 C CA . THR B 1 27 ? -15.242 -1.73 9.055 1 68 27 THR B CA 1
ATOM 1410 C C . THR B 1 27 ? -13.852 -1.938 9.648 1 68 27 THR B C 1
ATOM 1412 O O . THR B 1 27 ? -13.156 -2.887 9.281 1 68 27 THR B O 1
ATOM 1415 N N . CYS B 1 28 ? -13.188 -1.176 10.219 1 59.31 28 CYS B N 1
ATOM 1416 C CA . CYS B 1 28 ? -11.805 -1.29 10.68 1 59.31 28 CYS B CA 1
ATOM 1417 C C . CYS B 1 28 ? -11.719 -2.131 11.945 1 59.31 28 CYS B C 1
ATOM 1419 O O . CYS B 1 28 ? -10.812 -2.951 12.094 1 59.31 28 CYS B O 1
ATOM 1421 N N . CYS B 1 29 ? -12.164 -1.609 13.031 1 53.09 29 CYS B N 1
ATOM 1422 C CA . CYS B 1 29 ? -11.859 -2.123 14.359 1 53.09 29 CYS B CA 1
ATOM 1423 C C . CYS B 1 29 ? -12.383 -3.543 14.531 1 53.09 29 CYS B C 1
ATOM 1425 O O . CYS B 1 29 ? -12.797 -4.176 13.562 1 53.09 29 CYS B O 1
ATOM 1427 N N . GLY B 1 30 ? -13.336 -3.791 15.562 1 44.59 30 GLY B N 1
ATOM 1428 C CA . GLY B 1 30 ? -13.891 -5 16.141 1 44.59 30 GLY B CA 1
ATOM 1429 C C . GLY B 1 30 ? -14.539 -5.914 15.125 1 44.59 30 GLY B C 1
ATOM 1430 O O . GLY B 1 30 ? -15.547 -6.566 15.414 1 44.59 30 GLY B O 1
ATOM 1431 N N . GLY B 1 31 ? -14.188 -5.688 14.039 1 51.44 31 GLY B N 1
ATOM 1432 C CA . GLY B 1 31 ? -14.922 -6.293 12.938 1 51.44 31 GLY B CA 1
ATOM 1433 C C . GLY B 1 31 ? -15.203 -7.77 13.148 1 51.44 31 GLY B C 1
ATOM 1434 O O . GLY B 1 31 ? -15.602 -8.469 12.219 1 51.44 31 GLY B O 1
ATOM 1435 N N . GLY B 1 32 ? -14.844 -8.023 14.266 1 65.44 32 GLY B N 1
ATOM 1436 C CA . GLY B 1 32 ? -15.211 -9.391 14.57 1 65.44 32 GLY B CA 1
ATOM 1437 C C . GLY B 1 32 ? -16.703 -9.57 14.805 1 65.44 32 GLY B C 1
ATOM 1438 O O . GLY B 1 32 ? -17.141 -10.609 15.305 1 65.44 32 GLY B O 1
ATOM 1439 N N . ARG B 1 33 ? -17.375 -8.531 14.43 1 77.12 33 ARG B N 1
ATOM 1440 C CA . ARG B 1 33 ? -18.797 -8.688 14.695 1 77.12 33 ARG B CA 1
ATOM 1441 C C . ARG B 1 33 ? -19.547 -9.125 13.445 1 77.12 33 ARG B C 1
ATOM 1443 O O . ARG B 1 33 ? -19.156 -8.781 12.328 1 77.12 33 ARG B O 1
ATOM 1450 N N . PRO B 1 34 ? -20.609 -9.867 13.727 1 85.69 34 PRO B N 1
ATOM 1451 C CA . PRO B 1 34 ? -21.438 -10.289 12.602 1 85.69 34 PRO B CA 1
ATOM 1452 C C . PRO B 1 34 ? -22.156 -9.117 11.93 1 85.69 34 PRO B C 1
ATOM 1454 O O . PRO B 1 34 ? -22.484 -8.125 12.594 1 85.69 34 PRO B O 1
ATOM 1457 N N . LEU B 1 35 ? -22.391 -9.195 10.664 1 88 35 LEU B N 1
ATOM 1458 C CA . LEU B 1 35 ? -23.062 -8.164 9.875 1 88 35 LEU B CA 1
ATOM 1459 C C . LEU B 1 35 ? -24.422 -7.816 10.469 1 88 35 LEU B C 1
ATOM 1461 O O . LEU B 1 35 ? -24.812 -6.648 10.484 1 88 35 LEU B O 1
ATOM 1465 N N . LYS B 1 36 ? -25.062 -8.836 10.984 1 89 36 LYS B N 1
ATOM 1466 C CA . LYS B 1 36 ? -26.375 -8.617 11.57 1 89 36 LYS B CA 1
ATOM 1467 C C . LYS B 1 36 ? -26.297 -7.688 12.781 1 89 36 LYS B C 1
ATOM 1469 O O . LYS B 1 36 ? -27.156 -6.82 12.969 1 89 36 LYS B O 1
ATOM 1474 N N . ASP B 1 37 ? -25.281 -7.844 13.516 1 88.56 37 ASP B N 1
ATOM 1475 C CA . ASP B 1 37 ? -25.094 -7.016 14.703 1 88.56 37 ASP B CA 1
ATOM 1476 C C . ASP B 1 37 ? -24.734 -5.582 14.328 1 88.56 37 ASP B C 1
ATOM 1478 O O . ASP B 1 37 ? -25.234 -4.629 14.914 1 88.56 37 ASP B O 1
ATOM 1482 N N . ALA B 1 38 ? -23.906 -5.457 13.367 1 86.5 38 ALA B N 1
ATOM 1483 C CA . ALA B 1 38 ? -23.484 -4.137 12.898 1 86.5 38 ALA B CA 1
ATOM 1484 C C . ALA B 1 38 ? -24.672 -3.377 12.305 1 86.5 38 ALA B C 1
ATOM 1486 O O . ALA B 1 38 ? -24.828 -2.174 12.531 1 86.5 38 ALA B O 1
ATOM 1487 N N . ALA B 1 39 ? -25.453 -4.047 11.594 1 88.69 39 ALA B N 1
ATOM 1488 C CA . ALA B 1 39 ? -26.641 -3.445 10.992 1 88.69 39 ALA B CA 1
ATOM 1489 C C . ALA B 1 39 ? -27.594 -2.949 12.07 1 88.69 39 ALA B C 1
ATOM 1491 O O . ALA B 1 39 ? -28.125 -1.836 11.977 1 88.69 39 ALA B O 1
ATOM 1492 N N . ALA B 1 40 ? -27.797 -3.754 13.031 1 88.94 40 ALA B N 1
ATOM 1493 C CA . ALA B 1 40 ? -28.688 -3.4 14.133 1 88.94 40 ALA B CA 1
ATOM 1494 C C . ALA B 1 40 ? -28.188 -2.16 14.867 1 88.94 40 ALA B C 1
ATOM 1496 O O . ALA B 1 40 ? -28.969 -1.273 15.203 1 88.94 40 ALA B O 1
ATOM 1497 N N . GLU B 1 41 ? -26.953 -2.141 15.062 1 86.62 41 GLU B N 1
ATOM 1498 C CA . GLU B 1 41 ? -26.359 -1.015 15.766 1 86.62 41 GLU B CA 1
ATOM 1499 C C . GLU B 1 41 ? -26.5 0.279 14.969 1 86.62 41 GLU B C 1
ATOM 1501 O O . GLU B 1 41 ? -26.656 1.356 15.547 1 86.62 41 GLU B O 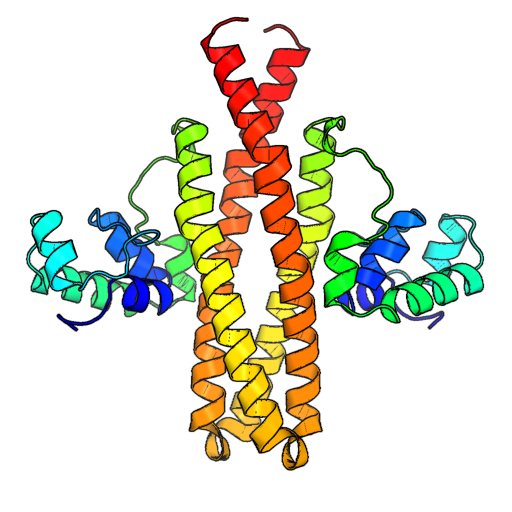1
ATOM 1506 N N . ALA B 1 42 ? -26.5 0.135 13.711 1 83.38 42 ALA B N 1
ATOM 1507 C CA . ALA B 1 42 ? -26.641 1.292 12.828 1 83.38 42 ALA B CA 1
ATOM 1508 C C . ALA B 1 42 ? -28.094 1.641 12.586 1 83.38 42 ALA B C 1
ATOM 1510 O O . ALA B 1 42 ? -28.406 2.65 11.945 1 83.38 42 ALA B O 1
ATOM 1511 N N . GLY B 1 43 ? -28.984 0.713 13.047 1 88.25 43 GLY B N 1
ATOM 1512 C CA . GLY B 1 43 ? -30.422 0.947 12.875 1 88.25 43 GLY B CA 1
ATOM 1513 C C . GLY B 1 43 ? -30.891 0.679 11.461 1 88.25 43 GLY B C 1
ATOM 1514 O O . GLY B 1 43 ? -31.844 1.312 10.992 1 88.25 43 GLY B O 1
ATOM 1515 N N . ILE B 1 44 ? -30.203 -0.067 10.688 1 87.44 44 ILE B N 1
ATOM 1516 C CA . ILE B 1 44 ? -30.516 -0.399 9.305 1 87.44 44 ILE B CA 1
ATOM 1517 C C . ILE B 1 44 ? -30.875 -1.879 9.195 1 87.44 44 ILE B C 1
ATOM 1519 O O . ILE B 1 44 ? -30.203 -2.732 9.773 1 87.44 44 ILE B O 1
ATOM 1523 N N . PRO B 1 45 ? -31.938 -2.16 8.531 1 89.69 45 PRO B N 1
ATOM 1524 C CA . PRO B 1 45 ? -32.25 -3.576 8.312 1 89.69 45 PRO B CA 1
ATOM 1525 C C . PRO B 1 45 ? -31.109 -4.316 7.59 1 89.69 45 PRO B C 1
ATOM 1527 O O . PRO B 1 45 ? -30.5 -3.768 6.672 1 89.69 45 PRO B O 1
ATOM 1530 N N . LEU B 1 46 ? -30.906 -5.5 8.078 1 90.69 46 LEU B N 1
ATOM 1531 C CA . LEU B 1 46 ? -29.844 -6.316 7.492 1 90.69 46 LEU B CA 1
ATOM 1532 C C . LEU B 1 46 ? -30.031 -6.449 5.984 1 90.69 46 LEU B C 1
ATOM 1534 O O . LEU B 1 46 ? -29.062 -6.395 5.23 1 90.69 46 LEU B O 1
ATOM 1538 N N . GLU B 1 47 ? -31.219 -6.617 5.574 1 89.31 47 GLU B N 1
ATOM 1539 C CA . GLU B 1 47 ? -31.5 -6.793 4.152 1 89.31 47 GLU B CA 1
ATOM 1540 C C . GLU B 1 47 ? -31.078 -5.574 3.344 1 89.31 47 GLU B C 1
ATOM 1542 O O . GLU B 1 47 ? -30.609 -5.707 2.209 1 89.31 47 GLU B O 1
ATOM 1547 N N . THR B 1 48 ? -31.234 -4.484 3.947 1 89.19 48 THR B N 1
ATOM 1548 C CA . THR B 1 48 ? -30.812 -3.244 3.299 1 89.19 48 THR B CA 1
ATOM 1549 C C . THR B 1 48 ? -29.297 -3.203 3.146 1 89.19 48 THR B C 1
ATOM 1551 O O . THR B 1 48 ? -28.781 -2.812 2.094 1 89.19 48 THR B O 1
ATOM 1554 N N . VAL B 1 49 ? -28.625 -3.617 4.203 1 88.12 49 VAL B N 1
ATOM 1555 C CA . VAL B 1 49 ? -27.156 -3.639 4.176 1 88.12 49 VAL B CA 1
ATOM 1556 C C . VAL B 1 49 ? -26.672 -4.617 3.109 1 88.12 49 VAL B C 1
ATOM 1558 O O . VAL B 1 49 ? -25.812 -4.285 2.301 1 88.12 49 VAL B O 1
ATOM 1561 N N . VAL B 1 50 ? -27.25 -5.73 3.115 1 88.75 50 VAL B N 1
ATOM 1562 C CA . VAL B 1 50 ? -26.859 -6.781 2.186 1 88.75 50 VAL B CA 1
ATOM 1563 C C . VAL B 1 50 ? -27.109 -6.332 0.75 1 88.75 50 VAL B C 1
ATOM 1565 O O . VAL B 1 50 ? -26.266 -6.531 -0.131 1 88.75 50 VAL B O 1
ATOM 1568 N N . SER B 1 51 ? -28.203 -5.688 0.53 1 86.06 51 SER B N 1
ATOM 1569 C CA . SER B 1 51 ? -28.547 -5.207 -0.802 1 86.06 51 SER B CA 1
ATOM 1570 C C . SER B 1 51 ? -27.609 -4.109 -1.264 1 86.06 51 SER B C 1
ATOM 1572 O O . SER B 1 51 ? -27.188 -4.09 -2.422 1 86.06 51 SER B O 1
ATOM 1574 N N . ALA B 1 52 ? -27.312 -3.27 -0.328 1 83.88 52 ALA B N 1
ATOM 1575 C CA . ALA B 1 52 ? -26.391 -2.172 -0.644 1 83.88 52 ALA B CA 1
ATOM 1576 C C . ALA B 1 52 ? -25.016 -2.697 -1.012 1 83.88 52 ALA B C 1
ATOM 1578 O O . ALA B 1 52 ? -24.391 -2.229 -1.973 1 83.88 52 ALA B O 1
ATOM 1579 N N . VAL B 1 53 ? -24.609 -3.621 -0.221 1 85.94 53 VAL B N 1
ATOM 1580 C CA . VAL B 1 53 ? -23.312 -4.223 -0.477 1 85.94 53 VAL B CA 1
ATOM 1581 C C . VAL B 1 53 ? -23.328 -4.949 -1.818 1 85.94 53 VAL B C 1
ATOM 1583 O O . VAL B 1 53 ? -22.406 -4.816 -2.619 1 85.94 53 VAL B O 1
ATOM 1586 N N . ALA B 1 54 ? -24.344 -5.645 -2.078 1 83.69 54 ALA B N 1
ATOM 1587 C CA . ALA B 1 54 ? -24.484 -6.391 -3.328 1 83.69 54 ALA B CA 1
ATOM 1588 C C . ALA B 1 54 ? -24.5 -5.449 -4.527 1 83.69 54 ALA B C 1
ATOM 1590 O O . ALA B 1 54 ? -23.859 -5.723 -5.547 1 83.69 54 ALA B O 1
ATOM 1591 N N . LYS B 1 55 ? -25.234 -4.383 -4.395 1 80.44 55 LYS B N 1
ATOM 1592 C CA . LYS B 1 55 ? -25.297 -3.387 -5.457 1 80.44 55 LYS B CA 1
ATOM 1593 C C . LYS B 1 55 ? -23.922 -2.756 -5.703 1 80.44 55 LYS B C 1
ATOM 1595 O O . LYS B 1 55 ? -23.531 -2.564 -6.852 1 80.44 55 LYS B O 1
ATOM 1600 N N . ALA B 1 56 ? -23.297 -2.467 -4.594 1 78.88 56 ALA B N 1
ATOM 1601 C CA . ALA B 1 56 ? -22 -1.827 -4.695 1 78.88 56 ALA B CA 1
ATOM 1602 C C . ALA B 1 56 ? -21 -2.727 -5.422 1 78.88 56 ALA B C 1
ATOM 1604 O O . ALA B 1 56 ? -20.203 -2.25 -6.238 1 78.88 56 ALA B O 1
ATOM 1605 N N . VAL B 1 57 ? -21.141 -3.996 -5.086 1 79.19 57 VAL B N 1
ATOM 1606 C CA . VAL B 1 57 ? -20.125 -4.906 -5.621 1 79.19 57 VAL B CA 1
ATOM 1607 C C . VAL B 1 57 ? -20.516 -5.324 -7.039 1 79.19 57 VAL B C 1
ATOM 1609 O O . VAL B 1 57 ? -19.734 -5.992 -7.727 1 79.19 57 VAL B O 1
ATOM 1612 N N . SER B 1 58 ? -21.656 -4.969 -7.461 1 76.69 58 SER B N 1
ATOM 1613 C CA . SER B 1 58 ? -22.109 -5.328 -8.797 1 76.69 58 SER B CA 1
ATOM 1614 C C . SER B 1 58 ? -21.562 -4.371 -9.852 1 76.69 58 SER B C 1
ATOM 1616 O O . SER B 1 58 ? -21.578 -4.68 -11.047 1 76.69 58 SER B O 1
ATOM 1618 N N . VAL B 1 59 ? -21.156 -3.201 -9.344 1 66.62 59 VAL B N 1
ATOM 1619 C CA . VAL B 1 59 ? -20.547 -2.248 -10.266 1 66.62 59 VAL B CA 1
ATOM 1620 C C . VAL B 1 59 ? -19.094 -2.631 -10.523 1 66.62 59 VAL B C 1
ATOM 1622 O O . VAL B 1 59 ? -18.422 -3.197 -9.648 1 66.62 59 VAL B O 1
ATOM 1625 N N . PRO B 1 60 ? -18.641 -2.547 -11.758 1 59.12 60 PRO B N 1
ATOM 1626 C CA . PRO B 1 60 ? -17.266 -2.918 -12.047 1 59.12 60 PRO B CA 1
ATOM 1627 C C . PRO B 1 60 ? -16.25 -2.184 -11.156 1 59.12 60 PRO B C 1
ATOM 1629 O O . PRO B 1 60 ? -16.453 -1.006 -10.844 1 59.12 60 PRO B O 1
ATOM 1632 N N . LEU B 1 61 ? -15.328 -2.932 -10.555 1 57.25 61 LEU B N 1
ATOM 1633 C CA . LEU B 1 61 ? -14.305 -2.451 -9.641 1 57.25 61 LEU B CA 1
ATOM 1634 C C . LEU B 1 61 ? -13.594 -1.229 -10.219 1 57.25 61 LEU B C 1
ATOM 1636 O O . LEU B 1 61 ? -13.188 -0.335 -9.469 1 57.25 61 LEU B O 1
ATOM 1640 N N . GLU B 1 62 ? -13.367 -1.167 -11.539 1 52.38 62 GLU B N 1
ATOM 1641 C CA . GLU B 1 62 ? -12.68 -0.065 -12.211 1 52.38 62 GLU B CA 1
ATOM 1642 C C . GLU B 1 62 ? -13.43 1.249 -12.008 1 52.38 62 GLU B C 1
ATOM 1644 O O . GLU B 1 62 ? -12.82 2.314 -11.922 1 52.38 62 GLU B O 1
ATOM 1649 N N . THR B 1 63 ? -14.688 1.141 -12.148 1 42.97 63 THR B N 1
ATOM 1650 C CA . THR B 1 63 ? -15.523 2.334 -12.078 1 42.97 63 THR B CA 1
ATOM 1651 C C . THR B 1 63 ? -15.773 2.73 -10.625 1 42.97 63 THR B C 1
ATOM 1653 O O . THR B 1 63 ? -16.188 3.854 -10.344 1 42.97 63 THR B O 1
ATOM 1656 N N . ALA B 1 64 ? -15.727 1.78 -9.852 1 43.62 64 ALA B N 1
ATOM 1657 C CA . ALA B 1 64 ? -16.047 2.027 -8.445 1 43.62 64 ALA B CA 1
ATOM 1658 C C . ALA B 1 64 ? -15.055 3.01 -7.828 1 43.62 64 ALA B C 1
ATOM 1660 O O . ALA B 1 64 ? -15.344 3.629 -6.801 1 43.62 64 ALA B O 1
ATOM 1661 N N . SER B 1 65 ? -13.75 2.93 -8.18 1 44.34 65 SER B N 1
ATOM 1662 C CA . SER B 1 65 ? -12.812 3.914 -7.648 1 44.34 65 SER B CA 1
ATOM 1663 C C . SER B 1 65 ? -13.469 5.285 -7.516 1 44.34 65 SER B C 1
ATOM 1665 O O . SER B 1 65 ? -13.195 6.023 -6.566 1 44.34 65 SER B O 1
ATOM 1667 N N . GLU B 1 66 ? -14.102 5.637 -8.57 1 39.12 66 GLU B N 1
ATOM 1668 C CA . GLU B 1 66 ? -14.688 6.969 -8.641 1 39.12 66 GLU B CA 1
ATOM 1669 C C . GLU B 1 66 ? -15.922 7.074 -7.754 1 39.12 66 GLU B C 1
ATOM 1671 O O . GLU B 1 66 ? -16.234 8.156 -7.246 1 39.12 66 GLU B O 1
ATOM 1676 N N . THR B 1 67 ? -16.719 6.062 -7.879 1 36.53 67 THR B N 1
ATOM 1677 C CA . THR B 1 67 ? -18.062 6.234 -7.309 1 36.53 67 THR B CA 1
ATOM 1678 C C . THR B 1 67 ? -18.062 5.844 -5.832 1 36.53 67 THR B C 1
ATOM 1680 O O . THR B 1 67 ? -19.125 5.602 -5.258 1 36.53 67 THR B O 1
ATOM 1683 N N . SER B 1 68 ? -17.031 5.172 -5.379 1 39.25 68 SER B N 1
ATOM 1684 C CA . SER B 1 68 ? -17.25 4.812 -3.982 1 39.25 68 SER B CA 1
ATOM 1685 C C . SER B 1 68 ? -18.047 5.898 -3.25 1 39.25 68 SER B C 1
ATOM 1687 O O . SER B 1 68 ? -17.672 7.07 -3.283 1 39.25 68 SER B O 1
ATOM 1689 N N . THR B 1 69 ? -19.234 5.602 -3.135 1 36 69 THR B N 1
ATOM 1690 C CA . THR B 1 69 ? -20.156 6.301 -2.246 1 36 69 THR B CA 1
ATOM 1691 C C . THR B 1 69 ? -19.469 6.641 -0.922 1 36 69 THR B C 1
ATOM 1693 O O . THR B 1 69 ? -19.578 5.883 0.046 1 36 69 THR B O 1
ATOM 1696 N N . GLU B 1 70 ? -18.219 6.266 -0.834 1 39.69 70 GLU B N 1
ATOM 1697 C CA . GLU B 1 70 ? -17.719 6.879 0.396 1 39.69 70 GLU B CA 1
ATOM 1698 C C . GLU B 1 70 ? -18.484 8.156 0.726 1 39.69 70 GLU B C 1
ATOM 1700 O O . GLU B 1 70 ? -18.609 9.047 -0.117 1 39.69 70 GLU B O 1
ATOM 1705 N N . ARG B 1 71 ? -19.547 8.016 1.286 1 39.16 71 ARG B N 1
ATOM 1706 C CA . ARG B 1 71 ? -20.203 9.219 1.8 1 39.16 71 ARG B CA 1
ATOM 1707 C C . ARG B 1 71 ? -19.281 10.43 1.677 1 39.16 71 ARG B C 1
ATOM 1709 O O . ARG B 1 71 ? -18.078 10.32 1.845 1 39.16 71 ARG B O 1
ATOM 1716 N N . GLU B 1 72 ? -19.734 11.5 0.961 1 47.09 72 GLU B N 1
ATOM 1717 C CA . GLU B 1 72 ? -19.547 12.906 0.647 1 47.09 72 GLU B CA 1
ATOM 1718 C C . GLU B 1 72 ? -18.688 13.602 1.708 1 47.09 72 GLU B C 1
ATOM 1720 O O . GLU B 1 72 ? -19.203 14.359 2.529 1 47.09 72 GLU B O 1
ATOM 1725 N N . THR B 1 73 ? -18.203 12.727 2.615 1 52.69 73 THR B N 1
ATOM 1726 C CA . THR B 1 73 ? -17.422 13.617 3.463 1 52.69 73 THR B CA 1
ATOM 1727 C C . THR B 1 73 ? -16.453 14.438 2.629 1 52.69 73 THR B C 1
ATOM 1729 O O . THR B 1 73 ? -15.766 13.906 1.755 1 52.69 73 THR B O 1
ATOM 1732 N N . ASP B 1 74 ? -16.766 15.469 2.498 1 63.91 74 ASP B N 1
ATOM 1733 C CA . ASP B 1 74 ? -15.812 16.391 1.889 1 63.91 74 ASP B CA 1
ATOM 1734 C C . ASP B 1 74 ? -14.5 16.422 2.67 1 63.91 74 ASP B C 1
ATOM 1736 O O . ASP B 1 74 ? -14.328 17.234 3.576 1 63.91 74 ASP B O 1
ATOM 1740 N N . TRP B 1 75 ? -13.734 15.43 2.375 1 74.88 75 TRP B N 1
ATOM 1741 C CA . TRP B 1 75 ? -12.477 15.266 3.105 1 74.88 75 TRP B CA 1
ATOM 1742 C C . TRP B 1 75 ? -11.641 16.547 3.031 1 74.88 75 TRP B C 1
ATOM 1744 O O . TRP B 1 75 ? -10.781 16.781 3.885 1 74.88 75 TRP B O 1
ATOM 1754 N N . ARG B 1 76 ? -11.977 17.359 2.131 1 73.31 76 ARG B N 1
ATOM 1755 C CA . ARG B 1 76 ? -11.219 18.594 1.987 1 73.31 76 ARG B CA 1
ATOM 1756 C C . ARG B 1 76 ? -11.523 19.562 3.129 1 73.31 76 ARG B C 1
ATOM 1758 O O . ARG B 1 76 ? -10.719 20.453 3.422 1 73.31 76 ARG B O 1
ATOM 1765 N N . GLU B 1 77 ? -12.656 19.297 3.709 1 75.94 77 GLU B N 1
ATOM 1766 C CA . GLU B 1 77 ? -13.07 20.203 4.777 1 75.94 77 GLU B CA 1
ATOM 1767 C C . GLU B 1 77 ? -12.977 19.516 6.141 1 75.94 77 GLU B C 1
ATOM 1769 O O . GLU B 1 77 ? -13.266 20.141 7.168 1 75.94 77 GLU B O 1
ATOM 1774 N N . ALA B 1 78 ? -12.57 18.328 6.195 1 79.88 78 ALA B N 1
ATOM 1775 C CA . ALA B 1 78 ? -12.5 17.562 7.445 1 79.88 78 ALA B CA 1
ATOM 1776 C C . ALA B 1 78 ? -11.266 17.953 8.25 1 79.88 78 ALA B C 1
ATOM 1778 O O . ALA B 1 78 ? -10.227 18.297 7.68 1 79.88 78 ALA B O 1
ATOM 1779 N N . PRO B 1 79 ? -11.461 17.906 9.578 1 82.88 79 PRO B N 1
ATOM 1780 C CA . PRO B 1 79 ? -10.273 18.109 10.406 1 82.88 79 PRO B CA 1
ATOM 1781 C C . PRO B 1 79 ? -9.18 17.078 10.125 1 82.88 79 PRO B C 1
ATOM 1783 O O . PRO B 1 79 ? -9.477 15.922 9.844 1 82.88 79 PRO B O 1
ATOM 1786 N N . ILE B 1 80 ? -8.008 17.484 10.234 1 83.56 80 ILE B N 1
ATOM 1787 C CA . ILE B 1 80 ? -6.855 16.656 9.906 1 83.56 80 ILE B CA 1
ATOM 1788 C C . ILE B 1 80 ? -6.895 15.375 10.742 1 83.56 80 ILE B C 1
ATOM 1790 O O . ILE B 1 80 ? -6.562 14.297 10.25 1 83.56 80 ILE B O 1
ATOM 1794 N N . GLY B 1 81 ? -7.25 15.523 11.969 1 86.19 81 GLY B N 1
ATOM 1795 C CA . GLY B 1 81 ? -7.348 14.352 12.828 1 86.19 81 GLY B CA 1
ATOM 1796 C C . GLY B 1 81 ? -8.305 13.297 12.297 1 86.19 81 GLY B C 1
ATOM 1797 O O . GLY B 1 81 ? -8.039 12.102 12.406 1 86.19 81 GLY B O 1
ATOM 1798 N N . ASP B 1 82 ? -9.359 13.75 11.742 1 82.25 82 ASP B N 1
ATOM 1799 C CA . ASP B 1 82 ? -10.344 12.836 11.172 1 82.25 82 ASP B CA 1
ATOM 1800 C C . ASP B 1 82 ? -9.797 12.148 9.93 1 82.25 82 ASP B C 1
ATOM 1802 O O . ASP B 1 82 ? -10.039 10.953 9.711 1 82.25 82 ASP B O 1
ATOM 1806 N N . ILE B 1 83 ? -9.117 12.875 9.156 1 83.38 83 ILE B N 1
ATOM 1807 C CA . ILE B 1 83 ? -8.531 12.32 7.941 1 83.38 83 ILE B CA 1
ATOM 1808 C C . ILE B 1 83 ? -7.5 11.25 8.305 1 83.38 83 ILE B C 1
ATOM 1810 O O . ILE B 1 83 ? -7.52 10.148 7.754 1 83.38 83 ILE B O 1
ATOM 1814 N N . VAL B 1 84 ? -6.66 11.586 9.203 1 89 84 VAL B N 1
ATOM 1815 C CA . VAL B 1 84 ? -5.613 10.672 9.656 1 89 84 VAL B CA 1
ATOM 1816 C C . VAL B 1 84 ? -6.246 9.406 10.234 1 89 84 VAL B C 1
ATOM 1818 O O . VAL B 1 84 ? -5.816 8.297 9.922 1 89 84 VAL B O 1
ATOM 1821 N N . GLN B 1 85 ? -7.223 9.602 11.016 1 85.75 85 GLN B N 1
ATOM 1822 C CA . GLN B 1 85 ? -7.914 8.461 11.617 1 85.75 85 GLN B CA 1
ATOM 1823 C C . GLN B 1 85 ? -8.539 7.57 10.539 1 85.75 85 GLN B C 1
ATOM 1825 O O . GLN B 1 85 ? -8.469 6.344 10.633 1 85.75 85 GLN B O 1
ATOM 1830 N N . HIS B 1 86 ? -9.125 8.133 9.602 1 83.5 86 HIS B N 1
ATOM 1831 C CA . HIS B 1 86 ? -9.727 7.383 8.508 1 83.5 86 HIS B CA 1
ATOM 1832 C C . HIS B 1 86 ? -8.68 6.586 7.742 1 83.5 86 HIS B C 1
ATOM 1834 O O . HIS B 1 86 ? -8.883 5.406 7.445 1 83.5 86 HIS B O 1
ATOM 1840 N N . ILE B 1 87 ? -7.582 7.211 7.418 1 87.25 87 ILE B N 1
ATOM 1841 C CA . ILE B 1 87 ? -6.504 6.578 6.668 1 87.25 87 ILE B CA 1
ATOM 1842 C C . ILE B 1 87 ? -5.965 5.383 7.449 1 87.25 87 ILE B C 1
ATOM 1844 O O . ILE B 1 87 ? -5.789 4.297 6.891 1 87.25 87 ILE B O 1
ATOM 1848 N N . GLN B 1 88 ? -5.797 5.555 8.695 1 89 88 GLN B N 1
ATOM 1849 C CA . GLN B 1 88 ? -5.223 4.492 9.516 1 89 88 GLN B CA 1
ATOM 1850 C C . GLN B 1 88 ? -6.219 3.355 9.719 1 89 88 GLN B C 1
ATOM 1852 O O . GLN B 1 88 ? -5.883 2.186 9.523 1 89 88 GLN B O 1
ATOM 1857 N N . SER B 1 89 ? -7.402 3.668 10 1 82.38 89 SER B N 1
ATOM 1858 C CA . SER B 1 89 ? -8.375 2.664 10.422 1 82.38 89 SER B CA 1
ATOM 1859 C C . SER B 1 89 ? -9 1.963 9.219 1 82.38 89 SER B C 1
ATOM 1861 O O . SER B 1 89 ? -9.461 0.826 9.328 1 82.38 89 SER B O 1
ATOM 1863 N N . THR B 1 90 ? -8.945 2.578 8.109 1 82.12 90 THR B N 1
ATOM 1864 C CA . THR B 1 90 ? -9.555 1.987 6.926 1 82.12 90 THR B CA 1
ATOM 1865 C C . THR B 1 90 ? -8.484 1.466 5.969 1 82.12 90 THR B C 1
ATOM 1867 O O . THR B 1 90 ? -8.344 0.254 5.789 1 82.12 90 THR B O 1
ATOM 1870 N N . HIS B 1 91 ? -7.656 2.354 5.562 1 88.31 91 HIS B N 1
ATOM 1871 C CA . HIS B 1 91 ? -6.723 1.99 4.5 1 88.31 91 HIS B CA 1
ATOM 1872 C C . HIS B 1 91 ? -5.551 1.184 5.051 1 88.31 91 HIS B C 1
ATOM 1874 O O . HIS B 1 91 ? -5.254 0.094 4.555 1 88.31 91 HIS B O 1
ATOM 1880 N N . HIS B 1 92 ? -4.879 1.71 6.133 1 92.25 92 HIS B N 1
ATOM 1881 C CA . HIS B 1 92 ? -3.721 1.005 6.668 1 92.25 92 HIS B CA 1
ATOM 1882 C C . HIS B 1 92 ? -4.117 -0.347 7.25 1 92.25 92 HIS B C 1
ATOM 1884 O O . HIS B 1 92 ? -3.438 -1.35 7.023 1 92.25 92 HIS B O 1
ATOM 1890 N N . ALA B 1 93 ? -5.219 -0.36 7.953 1 83.5 93 ALA B N 1
ATOM 1891 C CA . ALA B 1 93 ? -5.699 -1.611 8.531 1 83.5 93 ALA B CA 1
ATOM 1892 C C . ALA B 1 93 ? -6.016 -2.635 7.449 1 83.5 93 ALA B C 1
ATOM 1894 O O . ALA B 1 93 ? -5.598 -3.791 7.535 1 83.5 93 ALA B O 1
ATOM 1895 N N . THR B 1 94 ? -6.727 -2.221 6.414 1 84 94 THR B N 1
ATOM 1896 C CA . THR B 1 94 ? -7.074 -3.094 5.301 1 84 94 THR B CA 1
ATOM 1897 C C . THR B 1 94 ? -5.816 -3.596 4.594 1 84 94 THR B C 1
ATOM 1899 O O . THR B 1 94 ? -5.703 -4.785 4.289 1 84 94 THR B O 1
ATOM 1902 N N . THR B 1 95 ? -4.957 -2.721 4.355 1 91.19 95 THR B N 1
ATOM 1903 C CA . THR B 1 95 ? -3.711 -3.07 3.678 1 91.19 95 THR B CA 1
ATOM 1904 C C . THR B 1 95 ? -2.949 -4.133 4.465 1 91.19 95 THR B C 1
ATOM 1906 O O . THR B 1 95 ? -2.529 -5.148 3.902 1 91.19 95 THR B O 1
ATOM 1909 N N . ARG B 1 96 ? -2.828 -3.957 5.742 1 89.5 96 ARG B N 1
ATOM 1910 C CA . ARG B 1 96 ? -2.092 -4.902 6.574 1 89.5 96 ARG B CA 1
ATOM 1911 C C . ARG B 1 96 ? -2.762 -6.273 6.566 1 89.5 96 ARG B C 1
ATOM 1913 O O . ARG B 1 96 ? -2.088 -7.297 6.445 1 89.5 96 ARG B O 1
ATOM 1920 N N . LEU B 1 97 ? -4 -6.266 6.621 1 86.19 97 LEU B N 1
ATOM 1921 C CA . LEU B 1 97 ? -4.746 -7.52 6.637 1 86.19 97 LEU B CA 1
ATOM 1922 C C . LEU B 1 97 ? -4.59 -8.266 5.312 1 86.19 97 LEU B C 1
ATOM 1924 O O . LEU B 1 97 ? -4.324 -9.469 5.297 1 86.19 97 LEU B O 1
ATOM 1928 N N . LEU B 1 98 ? -4.723 -7.562 4.262 1 89.31 98 LEU B N 1
ATOM 1929 C CA . LEU B 1 98 ? -4.637 -8.188 2.949 1 89.31 98 LEU B CA 1
ATOM 1930 C C . LEU B 1 98 ? -3.213 -8.648 2.66 1 89.31 98 LEU B C 1
ATOM 1932 O O . LEU B 1 98 ? -3.01 -9.711 2.059 1 89.31 98 LEU B O 1
ATOM 1936 N N . LEU B 1 99 ? -2.277 -7.855 3.072 1 93.19 99 LEU B N 1
ATOM 1937 C CA . LEU B 1 99 ? -0.888 -8.273 2.902 1 93.19 99 LEU B CA 1
ATOM 1938 C C . LEU B 1 99 ? -0.619 -9.586 3.629 1 93.19 99 LEU B C 1
ATOM 1940 O O . LEU B 1 99 ? 0.037 -10.477 3.088 1 93.19 99 LEU B O 1
ATOM 1944 N N . ASP B 1 100 ? -1.097 -9.664 4.812 1 89.88 100 ASP B N 1
ATOM 1945 C CA . ASP B 1 100 ? -0.897 -10.875 5.602 1 89.88 100 ASP B CA 1
ATOM 1946 C C . ASP B 1 100 ? -1.598 -12.07 4.961 1 89.88 100 ASP B C 1
ATOM 1948 O O . ASP B 1 100 ? -1.009 -13.148 4.836 1 89.88 100 ASP B O 1
ATOM 1952 N N . ARG B 1 101 ? -2.799 -11.906 4.543 1 88.12 101 ARG B N 1
ATOM 1953 C CA . ARG B 1 101 ? -3.578 -12.969 3.92 1 88.12 101 ARG B CA 1
ATOM 1954 C C . ARG B 1 101 ? -2.912 -13.453 2.637 1 88.12 101 ARG B C 1
ATOM 1956 O O . ARG B 1 101 ? -2.809 -14.664 2.402 1 88.12 101 ARG B O 1
ATOM 1963 N N . ILE B 1 102 ? -2.508 -12.562 1.838 1 93.44 102 ILE B N 1
ATOM 1964 C CA . ILE B 1 102 ? -1.886 -12.906 0.563 1 93.44 102 ILE B CA 1
ATOM 1965 C C . ILE B 1 102 ? -0.554 -13.609 0.812 1 93.44 102 ILE B C 1
ATOM 1967 O O . ILE B 1 102 ? -0.216 -14.57 0.12 1 93.44 102 ILE B O 1
ATOM 1971 N N . HIS B 1 103 ? 0.177 -13.062 1.785 1 92.62 103 HIS B N 1
ATOM 1972 C CA . HIS B 1 103 ? 1.434 -13.711 2.145 1 92.62 103 HIS B CA 1
ATOM 1973 C C . HIS B 1 103 ? 1.213 -15.164 2.527 1 92.62 103 HIS B C 1
ATOM 1975 O O . HIS B 1 103 ? 1.922 -16.047 2.047 1 92.62 103 HIS B O 1
ATOM 1981 N N . GLU B 1 104 ? 0.262 -15.406 3.352 1 91.81 104 GLU B N 1
ATOM 1982 C CA . GLU B 1 104 ? -0.038 -16.766 3.809 1 91.81 104 GLU B CA 1
ATOM 1983 C C . GLU B 1 104 ? -0.481 -17.656 2.65 1 91.81 104 GLU B C 1
ATOM 1985 O O . GLU B 1 104 ? -0.015 -18.781 2.516 1 91.81 104 GLU B O 1
ATOM 1990 N N . ARG B 1 105 ? -1.314 -17.141 1.822 1 90.62 105 ARG B N 1
ATOM 1991 C CA . ARG B 1 105 ? -1.836 -17.891 0.692 1 90.62 105 ARG B CA 1
ATOM 1992 C C . ARG B 1 105 ? -0.736 -18.188 -0.322 1 90.62 105 ARG B C 1
ATOM 1994 O O . ARG B 1 105 ? -0.638 -19.312 -0.829 1 90.62 105 ARG B O 1
ATOM 2001 N N . MET B 1 106 ? 0.007 -17.25 -0.64 1 91.31 106 MET B N 1
ATOM 2002 C CA . MET B 1 106 ? 1.103 -17.422 -1.59 1 91.31 106 MET B CA 1
ATOM 2003 C C . MET B 1 106 ? 2.104 -18.453 -1.084 1 91.31 106 MET B C 1
ATOM 2005 O O . MET B 1 106 ? 2.562 -19.312 -1.848 1 91.31 106 MET B O 1
ATOM 2009 N N . THR B 1 107 ? 2.426 -18.359 0.205 1 89.94 107 THR B N 1
ATOM 2010 C CA . THR B 1 107 ? 3.357 -19.312 0.809 1 89.94 107 THR B CA 1
ATOM 2011 C C . THR B 1 107 ? 2.826 -20.734 0.705 1 89.94 107 THR B C 1
ATOM 2013 O O . THR B 1 107 ? 3.568 -21.656 0.355 1 89.94 107 THR B O 1
ATOM 2016 N N . LYS B 1 108 ? 1.594 -20.891 0.923 1 88.5 108 LYS B N 1
ATOM 2017 C CA . LYS B 1 108 ? 0.956 -22.203 0.832 1 88.5 108 LYS B CA 1
ATOM 2018 C C . LYS B 1 108 ? 0.959 -22.703 -0.605 1 88.5 108 LYS B C 1
ATOM 2020 O O . LYS B 1 108 ? 1.236 -23.891 -0.849 1 88.5 108 LYS B O 1
ATOM 2025 N N . VAL B 1 109 ? 0.649 -21.875 -1.529 1 86.88 109 VAL B N 1
ATOM 2026 C CA . VAL B 1 109 ? 0.576 -22.234 -2.941 1 86.88 109 VAL B CA 1
ATOM 2027 C C . VAL B 1 109 ? 1.957 -22.656 -3.441 1 86.88 109 VAL B C 1
ATOM 2029 O O . VAL B 1 109 ? 2.092 -23.656 -4.141 1 86.88 109 VAL B O 1
ATOM 2032 N N . VAL B 1 110 ? 2.936 -21.953 -3.125 1 88.5 110 VAL B N 1
ATOM 2033 C CA . VAL B 1 110 ? 4.289 -22.25 -3.588 1 88.5 110 VAL B CA 1
ATOM 2034 C C . VAL B 1 110 ? 4.777 -23.547 -2.947 1 88.5 110 VAL B C 1
ATOM 2036 O O . VAL B 1 110 ? 5.449 -24.359 -3.598 1 88.5 110 VAL B O 1
ATOM 2039 N N . ARG B 1 111 ? 4.477 -23.766 -1.742 1 88.12 111 ARG B N 1
ATOM 2040 C CA . ARG B 1 111 ? 4.852 -25 -1.064 1 88.12 111 ARG B CA 1
ATOM 2041 C C . ARG B 1 111 ? 4.223 -26.219 -1.742 1 88.12 111 ARG B C 1
ATOM 2043 O O . ARG B 1 111 ? 4.883 -27.234 -1.948 1 88.12 111 ARG B O 1
ATOM 2050 N N . ALA B 1 112 ? 3.029 -26.125 -2.17 1 84.19 112 ALA B N 1
ATOM 2051 C CA . ALA B 1 112 ? 2.27 -27.234 -2.738 1 84.19 112 ALA B CA 1
ATOM 2052 C C . ALA B 1 112 ? 2.59 -27.406 -4.219 1 84.19 112 ALA B C 1
ATOM 2054 O O . ALA B 1 112 ? 2.631 -28.547 -4.715 1 84.19 112 ALA B O 1
ATOM 2055 N N . HIS B 1 113 ? 2.873 -26.266 -4.902 1 83.69 113 HIS B N 1
ATOM 2056 C CA . HIS B 1 113 ? 2.912 -26.344 -6.355 1 83.69 113 HIS B CA 1
ATOM 2057 C C . HIS B 1 113 ? 4.223 -25.797 -6.91 1 83.69 113 HIS B C 1
ATOM 2059 O O . HIS B 1 113 ? 4.43 -25.781 -8.125 1 83.69 113 HIS B O 1
ATOM 2065 N N . GLY B 1 114 ? 5.047 -25.359 -6.059 1 81.75 114 GLY B N 1
ATOM 2066 C CA . GLY B 1 114 ? 6.297 -24.75 -6.48 1 81.75 114 GLY B CA 1
ATOM 2067 C C . GLY B 1 114 ? 7.172 -25.672 -7.301 1 81.75 114 GLY B C 1
ATOM 2068 O O . GLY B 1 114 ? 7.871 -25.219 -8.211 1 81.75 114 GLY B O 1
ATOM 2069 N N . ALA B 1 115 ? 7.09 -26.938 -7.027 1 84.62 115 ALA B N 1
ATOM 2070 C CA . ALA B 1 115 ? 7.906 -27.922 -7.738 1 84.62 115 ALA B CA 1
ATOM 2071 C C . ALA B 1 115 ? 7.473 -28.047 -9.195 1 84.62 115 ALA B C 1
ATOM 2073 O O . ALA B 1 115 ? 8.312 -28.172 -10.094 1 84.62 115 ALA B O 1
ATOM 2074 N N . ARG B 1 116 ? 6.227 -27.953 -9.508 1 81.62 116 ARG B N 1
ATOM 2075 C CA . ARG B 1 116 ? 5.691 -28.156 -10.852 1 81.62 116 ARG B CA 1
ATOM 2076 C C . ARG B 1 116 ? 5.512 -26.828 -11.57 1 81.62 116 ARG B C 1
ATOM 2078 O O . ARG B 1 116 ? 5.617 -26.75 -12.797 1 81.62 116 ARG B O 1
ATOM 2085 N N . HIS B 1 117 ? 5.297 -25.797 -10.773 1 82.81 117 HIS B N 1
ATOM 2086 C CA . HIS B 1 117 ? 4.922 -24.531 -11.406 1 82.81 117 HIS B CA 1
ATOM 2087 C C . HIS B 1 117 ? 5.77 -23.375 -10.875 1 82.81 117 HIS B C 1
ATOM 2089 O O . HIS B 1 117 ? 5.309 -22.234 -10.82 1 82.81 117 HIS B O 1
ATOM 2095 N N . GLY B 1 118 ? 6.949 -23.688 -10.492 1 85.31 118 GLY B N 1
ATOM 2096 C CA . GLY B 1 118 ? 7.848 -22.734 -9.867 1 85.31 118 GLY B CA 1
ATOM 2097 C C . GLY B 1 118 ? 8.195 -21.562 -10.773 1 85.31 118 GLY B C 1
ATOM 2098 O O . GLY B 1 118 ? 8.328 -20.438 -10.312 1 85.31 118 GLY B O 1
ATOM 2099 N N . ALA B 1 119 ? 8.25 -21.812 -12.039 1 85.62 119 ALA B N 1
ATOM 2100 C CA . ALA B 1 119 ? 8.656 -20.797 -13.008 1 85.62 119 ALA B CA 1
ATOM 2101 C C . ALA B 1 119 ? 7.668 -19.625 -13.016 1 85.62 119 ALA B C 1
ATOM 2103 O O . ALA B 1 119 ? 8.055 -18.484 -13.258 1 85.62 119 ALA B O 1
ATOM 2104 N N . MET B 1 120 ? 6.453 -19.953 -12.703 1 82.62 120 MET B N 1
ATOM 2105 C CA . MET B 1 120 ? 5.414 -18.922 -12.703 1 82.62 120 MET B CA 1
ATOM 2106 C C . MET B 1 120 ? 5.191 -18.375 -11.297 1 82.62 120 MET B C 1
ATOM 2108 O O . MET B 1 120 ? 5.039 -17.156 -11.125 1 82.62 120 MET B O 1
ATOM 2112 N N . LEU B 1 121 ? 5.34 -19.219 -10.359 1 88.44 121 LEU B N 1
ATOM 2113 C CA . LEU B 1 121 ? 4.906 -18.859 -9.016 1 88.44 121 LEU B CA 1
ATOM 2114 C C . LEU B 1 121 ? 6.016 -18.125 -8.266 1 88.44 121 LEU B C 1
ATOM 2116 O O . LEU B 1 121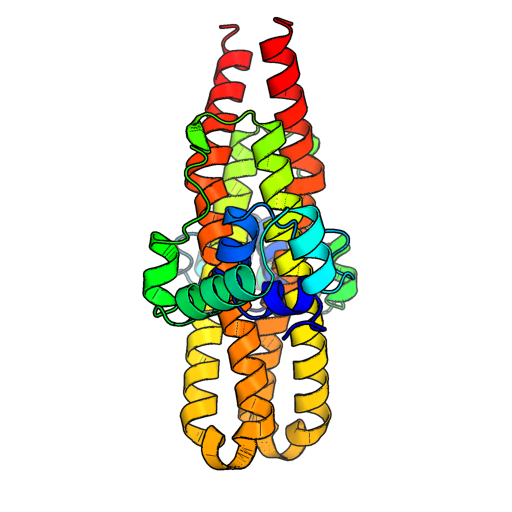 ? 5.746 -17.203 -7.496 1 88.44 121 LEU B O 1
ATOM 2120 N N . VAL B 1 122 ? 7.191 -18.438 -8.555 1 87.88 122 VAL B N 1
ATOM 2121 C CA . VAL B 1 122 ? 8.297 -17.922 -7.766 1 87.88 122 VAL B CA 1
ATOM 2122 C C . VAL B 1 122 ? 8.492 -16.438 -8.07 1 87.88 122 VAL B C 1
ATOM 2124 O O . VAL B 1 122 ? 8.602 -15.617 -7.152 1 87.88 122 VAL B O 1
ATOM 2127 N N . PRO B 1 123 ? 8.43 -16.031 -9.32 1 87.81 123 PRO B N 1
ATOM 2128 C CA . PRO B 1 123 ? 8.531 -14.602 -9.602 1 87.81 123 PRO B CA 1
ATOM 2129 C C . PRO B 1 123 ? 7.363 -13.805 -9.031 1 87.81 123 PRO B C 1
ATOM 2131 O O . PRO B 1 123 ? 7.547 -12.68 -8.562 1 87.81 123 PRO B O 1
ATOM 2134 N N . LEU B 1 124 ? 6.23 -14.375 -9.062 1 90.81 124 LEU B N 1
ATOM 2135 C CA . LEU B 1 124 ? 5.059 -13.719 -8.492 1 90.81 124 LEU B CA 1
ATOM 2136 C C . LEU B 1 124 ? 5.219 -13.539 -6.984 1 90.81 124 LEU B C 1
ATOM 2138 O O . LEU B 1 124 ? 4.941 -12.461 -6.453 1 90.81 124 LEU B O 1
ATOM 2142 N N . GLN B 1 125 ? 5.684 -14.516 -6.379 1 91.69 125 GLN B N 1
ATOM 2143 C CA . GLN B 1 125 ? 5.914 -14.445 -4.941 1 91.69 125 GLN B CA 1
ATOM 2144 C C . GLN B 1 125 ? 6.977 -13.406 -4.605 1 91.69 125 GLN B C 1
ATOM 2146 O O . GLN B 1 125 ? 6.824 -12.641 -3.652 1 91.69 125 GLN B O 1
ATOM 2151 N N . LYS B 1 126 ? 7.988 -13.375 -5.324 1 89.5 126 LYS B N 1
ATOM 2152 C CA . LYS B 1 126 ? 9.078 -12.43 -5.082 1 89.5 126 LYS B CA 1
ATOM 2153 C C . LYS B 1 126 ? 8.594 -10.992 -5.219 1 89.5 126 LYS B C 1
ATOM 2155 O O . LYS B 1 126 ? 8.922 -10.141 -4.391 1 89.5 126 LYS B O 1
ATOM 2160 N N . GLU B 1 127 ? 7.848 -10.734 -6.219 1 89.56 127 GLU B N 1
ATOM 2161 C CA . GLU B 1 127 ? 7.324 -9.383 -6.426 1 89.56 127 GLU B CA 1
ATOM 2162 C C . GLU B 1 127 ? 6.379 -8.984 -5.297 1 89.56 127 GLU B C 1
ATOM 2164 O O . GLU B 1 127 ? 6.426 -7.848 -4.816 1 89.56 127 GLU B O 1
ATOM 2169 N N . PHE B 1 128 ? 5.609 -9.93 -4.887 1 94 128 PHE B N 1
ATOM 2170 C CA . PHE B 1 128 ? 4.688 -9.625 -3.797 1 94 128 PHE B CA 1
ATOM 2171 C C . PHE B 1 128 ? 5.449 -9.359 -2.504 1 94 128 PHE B C 1
ATOM 2173 O O . PHE B 1 128 ? 5.098 -8.453 -1.748 1 94 128 PHE B O 1
ATOM 2180 N N . GLU B 1 129 ? 6.41 -10.117 -2.264 1 90.62 129 GLU B N 1
ATOM 2181 C CA . GLU B 1 129 ? 7.18 -9.93 -1.037 1 90.62 129 GLU B CA 1
ATOM 2182 C C . GLU B 1 129 ? 7.934 -8.602 -1.058 1 90.62 129 GLU B C 1
ATOM 2184 O O . GLU B 1 129 ? 8.109 -7.965 -0.017 1 90.62 129 GLU B O 1
ATOM 2189 N N . THR B 1 130 ? 8.359 -8.219 -2.168 1 89 130 THR B N 1
ATOM 2190 C CA . THR B 1 130 ? 8.984 -6.906 -2.314 1 89 130 THR B CA 1
ATOM 2191 C C . THR B 1 130 ? 7.98 -5.797 -2.012 1 89 130 THR B C 1
ATOM 2193 O O . THR B 1 130 ? 8.312 -4.828 -1.321 1 89 130 THR B O 1
ATOM 2196 N N . LEU B 1 131 ? 6.766 -5.977 -2.516 1 93.06 131 LEU B N 1
ATOM 2197 C CA . LEU B 1 131 ? 5.699 -5.027 -2.234 1 93.06 131 LEU B CA 1
ATOM 2198 C C . LEU B 1 131 ? 5.418 -4.949 -0.738 1 93.06 131 LEU B C 1
ATOM 2200 O O . LEU B 1 131 ? 5.32 -3.855 -0.175 1 93.06 131 LEU B O 1
ATOM 2204 N N . ARG B 1 132 ? 5.293 -6.098 -0.165 1 92.44 132 ARG B N 1
ATOM 2205 C CA . ARG B 1 132 ? 5.023 -6.18 1.267 1 92.44 132 ARG B CA 1
ATOM 2206 C C . ARG B 1 132 ? 6.129 -5.508 2.072 1 92.44 132 ARG B C 1
ATOM 2208 O O . ARG B 1 132 ? 5.852 -4.734 2.99 1 92.44 132 ARG B O 1
ATOM 2215 N N . ALA B 1 133 ? 7.32 -5.699 1.701 1 87.38 133 ALA B N 1
ATOM 2216 C CA . ALA B 1 133 ? 8.484 -5.18 2.408 1 87.38 133 ALA B CA 1
ATOM 2217 C C . ALA B 1 133 ? 8.586 -3.664 2.258 1 87.38 133 ALA B C 1
ATOM 2219 O O . ALA B 1 133 ? 9.164 -2.984 3.113 1 87.38 133 ALA B O 1
ATOM 2220 N N . ASP B 1 134 ? 8.055 -3.209 1.242 1 87.31 134 ASP B N 1
ATOM 2221 C CA . ASP B 1 134 ? 8.07 -1.765 1.031 1 87.31 134 ASP B CA 1
ATOM 2222 C C . ASP B 1 134 ? 6.898 -1.096 1.748 1 87.31 134 ASP B C 1
ATOM 2224 O O . ASP B 1 134 ? 7.059 -0.036 2.355 1 87.31 134 ASP B O 1
ATOM 2228 N N . LEU B 1 135 ? 5.742 -1.708 1.696 1 92.88 135 LEU B N 1
ATOM 2229 C CA . LEU B 1 135 ? 4.512 -1.095 2.18 1 92.88 135 LEU B CA 1
ATOM 2230 C C . LEU B 1 135 ? 4.516 -0.991 3.701 1 92.88 135 LEU B C 1
ATOM 2232 O O . LEU B 1 135 ? 4.082 0.019 4.262 1 92.88 135 LEU B O 1
ATOM 2236 N N . LEU B 1 136 ? 5.027 -1.996 4.324 1 90.19 136 LEU B N 1
ATOM 2237 C CA . LEU B 1 136 ? 4.941 -2.031 5.781 1 90.19 136 LEU B CA 1
ATOM 2238 C C . LEU B 1 136 ? 5.762 -0.903 6.402 1 90.19 136 LEU B C 1
ATOM 2240 O O . LEU B 1 136 ? 5.246 -0.127 7.207 1 90.19 136 LEU B O 1
ATOM 2244 N N . PRO B 1 137 ? 6.992 -0.68 5.961 1 85.38 137 PRO B N 1
ATOM 2245 C CA . PRO B 1 137 ? 7.727 0.486 6.457 1 85.38 137 PRO B CA 1
ATOM 2246 C C . PRO B 1 137 ? 7.105 1.809 6.008 1 85.38 137 PRO B C 1
ATOM 2248 O O . PRO B 1 137 ? 7.184 2.807 6.73 1 85.38 137 PRO B O 1
ATOM 2251 N N . HIS B 1 138 ? 6.516 1.888 4.828 1 89.38 138 HIS B N 1
ATOM 2252 C CA . HIS B 1 138 ? 5.836 3.076 4.328 1 89.38 138 HIS B CA 1
ATOM 2253 C C . HIS B 1 138 ? 4.719 3.51 5.27 1 89.38 138 HIS B C 1
ATOM 2255 O O . HIS B 1 138 ? 4.656 4.676 5.668 1 89.38 138 HIS B O 1
ATOM 2261 N N . LEU B 1 139 ? 3.92 2.541 5.637 1 92.56 139 LEU B N 1
ATOM 2262 C CA . LEU B 1 139 ? 2.828 2.84 6.559 1 92.56 139 LEU B CA 1
ATOM 2263 C C . LEU B 1 139 ? 3.367 3.275 7.918 1 92.56 139 LEU B C 1
ATOM 2265 O O . LEU B 1 139 ? 2.84 4.207 8.531 1 92.56 139 LEU B O 1
ATOM 2269 N N . SER B 1 140 ? 4.434 2.662 8.336 1 88.44 140 SER B N 1
ATOM 2270 C CA . SER B 1 140 ? 5.027 2.996 9.625 1 88.44 140 SER B CA 1
ATOM 2271 C C . SER B 1 140 ? 5.613 4.406 9.617 1 88.44 140 SER B C 1
ATOM 2273 O O . SER B 1 140 ? 5.492 5.137 10.602 1 88.44 140 SER B O 1
ATOM 2275 N N . LYS B 1 141 ? 6.188 4.82 8.586 1 85.88 141 LYS B N 1
ATOM 2276 C CA . LYS B 1 141 ? 6.754 6.16 8.477 1 85.88 141 LYS B CA 1
ATOM 2277 C C . LYS B 1 141 ? 5.664 7.227 8.562 1 85.88 141 LYS B C 1
ATOM 2279 O O . LYS B 1 141 ? 5.844 8.258 9.211 1 85.88 141 LYS B O 1
ATOM 2284 N N . GLU B 1 142 ? 4.594 6.91 7.934 1 91.5 142 GLU B N 1
ATOM 2285 C CA . GLU B 1 142 ? 3.471 7.836 8.016 1 91.5 142 GLU B CA 1
ATOM 2286 C C . GLU B 1 142 ? 2.898 7.887 9.43 1 91.5 142 GLU B C 1
ATOM 2288 O O . GLU B 1 142 ? 2.678 8.969 9.977 1 91.5 142 GLU B O 1
ATOM 2293 N N . GLU B 1 143 ? 2.775 6.793 10.016 1 91.31 143 GLU B N 1
ATOM 2294 C CA . GLU B 1 143 ? 2.109 6.684 11.312 1 91.31 143 GLU B CA 1
ATOM 2295 C C . GLU B 1 143 ? 3.012 7.176 12.438 1 91.31 143 GLU B C 1
ATOM 2297 O O . GLU B 1 143 ? 2.531 7.75 13.422 1 91.31 143 GLU B O 1
ATOM 2302 N N . ASP B 1 144 ? 4.258 6.992 12.273 1 88.69 144 ASP B N 1
ATOM 2303 C CA . ASP B 1 144 ? 5.176 7.262 13.375 1 88.69 144 ASP B CA 1
ATOM 2304 C C . ASP B 1 144 ? 5.816 8.641 13.234 1 88.69 144 ASP B C 1
ATOM 2306 O O . ASP B 1 144 ? 6.297 9.211 14.21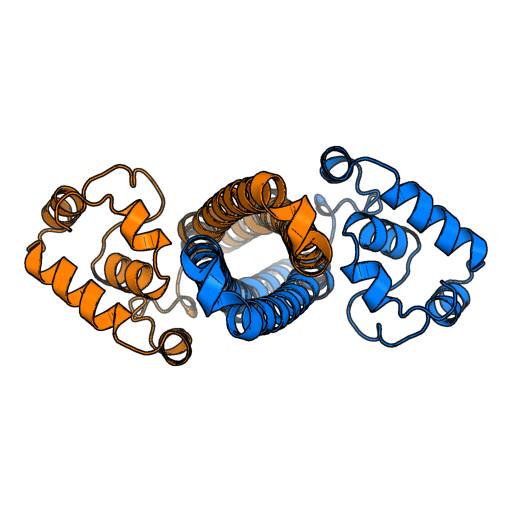9 1 88.69 144 ASP B O 1
ATOM 2310 N N . ILE B 1 145 ? 5.77 9.18 12.07 1 84.81 145 ILE B N 1
ATOM 2311 C CA . ILE B 1 145 ? 6.5 10.422 11.852 1 84.81 145 ILE B CA 1
ATOM 2312 C C . ILE B 1 145 ? 5.562 11.484 11.289 1 84.81 145 ILE B C 1
ATOM 2314 O O . ILE B 1 145 ? 5.238 12.461 11.969 1 84.81 145 ILE B O 1
ATOM 2318 N N . LEU B 1 146 ? 4.977 11.242 10.195 1 88.69 146 LEU B N 1
ATOM 2319 C CA . LEU B 1 146 ? 4.25 12.266 9.453 1 88.69 146 LEU B CA 1
ATOM 2320 C C . LEU B 1 146 ? 2.951 12.633 10.156 1 88.69 146 LEU B C 1
ATOM 2322 O O . LEU B 1 146 ? 2.666 13.812 10.367 1 88.69 146 LEU B O 1
ATOM 2326 N N . PHE B 1 147 ? 2.221 11.57 10.562 1 92 147 PHE B N 1
ATOM 2327 C CA . PHE B 1 147 ? 0.896 11.828 11.109 1 92 147 PHE B CA 1
ATOM 2328 C C . PHE B 1 147 ? 0.999 12.539 12.461 1 92 147 PHE B C 1
ATOM 2330 O O . PHE B 1 147 ? 0.313 13.539 12.695 1 92 147 PHE B O 1
ATOM 2337 N N . PRO B 1 148 ? 1.84 12.086 13.336 1 89.31 148 PRO B N 1
ATOM 2338 C CA . PRO B 1 148 ? 1.989 12.828 14.586 1 89.31 148 PRO B CA 1
ATOM 2339 C C . PRO B 1 148 ? 2.422 14.273 14.367 1 89.31 148 PRO B C 1
ATOM 2341 O O . PRO B 1 148 ? 1.959 15.172 15.078 1 89.31 148 PRO B O 1
ATOM 2344 N N . TYR B 1 149 ? 3.248 14.539 13.461 1 82.75 149 TYR B N 1
ATOM 2345 C CA . TYR B 1 149 ? 3.678 15.891 13.133 1 82.75 149 TYR B CA 1
ATOM 2346 C C . TYR B 1 149 ? 2.506 16.734 12.641 1 82.75 149 TYR B C 1
ATOM 2348 O O . TYR B 1 149 ? 2.369 17.906 13.008 1 82.75 149 TYR B O 1
ATOM 2356 N N . MET B 1 150 ? 1.759 16.188 11.859 1 84.75 150 MET B N 1
ATOM 2357 C CA . MET B 1 150 ? 0.6 16.875 11.305 1 84.75 150 MET B CA 1
ATOM 2358 C C . MET B 1 150 ? -0.402 17.234 12.391 1 84.75 150 MET B C 1
ATOM 2360 O O . MET B 1 150 ? -0.966 18.328 12.391 1 84.75 150 MET B O 1
ATOM 2364 N N . LEU B 1 151 ? -0.606 16.281 13.227 1 86.38 151 LEU B N 1
ATOM 2365 C CA . LEU B 1 151 ? -1.552 16.5 14.312 1 86.38 151 LEU B CA 1
ATOM 2366 C C . LEU B 1 151 ? -1.055 17.609 15.242 1 86.38 151 LEU B C 1
ATOM 2368 O O . LEU B 1 151 ? -1.846 18.422 15.734 1 86.38 151 LEU B O 1
ATOM 2372 N N . GLN B 1 152 ? 0.2 17.656 15.398 1 83.5 152 GLN B N 1
ATOM 2373 C CA . GLN B 1 152 ? 0.798 18.703 16.219 1 83.5 152 GLN B CA 1
ATOM 2374 C C . GLN B 1 152 ? 0.654 20.062 15.555 1 83.5 152 GLN B C 1
ATOM 2376 O O . GLN B 1 152 ? 0.34 21.062 16.219 1 83.5 152 GLN B O 1
ATOM 2381 N N . LEU B 1 153 ? 0.87 20.078 14.297 1 78.5 153 LEU B N 1
ATOM 2382 C CA . LEU B 1 153 ? 0.759 21.328 13.547 1 78.5 153 LEU B CA 1
ATOM 2383 C C . LEU B 1 153 ? -0.678 21.844 13.555 1 78.5 153 LEU B C 1
ATOM 2385 O O . LEU B 1 153 ? -0.913 23.047 13.672 1 78.5 153 LEU B O 1
ATOM 2389 N N . SER B 1 154 ? -1.506 20.953 13.375 1 79.06 154 SER B N 1
ATOM 2390 C CA . SER B 1 154 ? -2.918 21.312 13.352 1 79.06 154 SER B CA 1
ATOM 2391 C C . SER B 1 154 ? -3.359 21.875 14.703 1 79.06 154 SER B C 1
ATOM 2393 O O . SER B 1 154 ? -4.133 22.844 14.766 1 79.06 154 SER B O 1
ATOM 2395 N N . THR B 1 155 ? -2.859 21.281 15.734 1 78.19 155 THR B N 1
ATOM 2396 C CA . THR B 1 155 ? -3.186 21.734 17.078 1 78.19 155 THR B CA 1
ATOM 2397 C C . THR B 1 155 ? -2.566 23.109 17.344 1 78.19 155 THR B C 1
ATOM 2399 O O . THR B 1 155 ? -3.189 23.969 17.984 1 78.19 155 THR B O 1
ATOM 2402 N N . ALA B 1 156 ? -1.437 23.344 16.844 1 74.12 156 ALA B N 1
ATOM 2403 C CA . ALA B 1 156 ? -0.752 24.625 17.031 1 74.12 156 ALA B CA 1
ATOM 2404 C C . ALA B 1 156 ? -1.485 25.75 16.312 1 74.12 156 ALA B C 1
ATOM 2406 O O . ALA B 1 156 ? -1.573 26.875 16.844 1 74.12 156 ALA B O 1
ATOM 2407 N N . LEU B 1 157 ? -1.957 25.438 15.219 1 69.88 157 LEU B N 1
ATOM 2408 C CA . LEU B 1 157 ? -2.68 26.453 14.453 1 69.88 157 LEU B CA 1
ATOM 2409 C C . LEU B 1 157 ? -4.023 26.766 15.102 1 69.88 157 LEU B C 1
ATOM 2411 O O . LEU B 1 157 ? -4.477 27.906 15.07 1 69.88 157 LEU B O 1
ATOM 2415 N N . GLU B 1 158 ? -4.586 25.672 15.602 1 67.44 158 GLU B N 1
ATOM 2416 C CA . GLU B 1 158 ? -5.867 25.875 16.266 1 67.44 158 GLU B CA 1
ATOM 2417 C C . GLU B 1 158 ? -5.688 26.656 17.578 1 67.44 158 GLU B C 1
ATOM 2419 O O . GLU B 1 158 ? -6.574 27.406 17.984 1 67.44 158 GLU B O 1
ATOM 2424 N N . THR B 1 159 ? -4.512 26.344 18.125 1 63.53 159 THR B N 1
ATOM 2425 C CA . THR B 1 159 ? -4.305 26.984 19.406 1 63.53 159 THR B CA 1
ATOM 2426 C C . THR B 1 159 ? -3.576 28.312 19.234 1 63.53 159 THR B C 1
ATOM 2428 O O . THR B 1 159 ? -3.521 29.125 20.172 1 63.53 159 THR B O 1
ATOM 2431 N N . GLY B 1 160 ? -3.393 28.797 18.016 1 58.94 160 GLY B N 1
ATOM 2432 C CA . GLY B 1 160 ? -2.75 30.078 17.828 1 58.94 160 GLY B CA 1
ATOM 2433 C C . GLY B 1 160 ? -1.324 30.125 18.344 1 58.94 160 GLY B C 1
ATOM 2434 O O . GLY B 1 160 ? -0.788 31.188 18.625 1 58.94 160 GLY B O 1
ATOM 2435 N N . MET B 1 161 ? -0.715 29.016 18.719 1 46.19 161 MET B N 1
ATOM 2436 C CA . MET B 1 161 ? 0.607 29.156 19.328 1 46.19 161 MET B CA 1
ATOM 2437 C C . MET B 1 161 ? 1.703 29 18.281 1 46.19 161 MET B C 1
ATOM 2439 O O . MET B 1 161 ? 1.528 28.281 17.297 1 46.19 161 MET B O 1
#

InterPro domains:
  IPR012312 Hemerythrin-like [PF01814] (88-151)
  IPR019903 Repair of iron centres family [PF04405] (5-55)
  IPR019903 Repair of iron centres family [PTHR36438] (4-157)

Foldseek 3Di:
DQFDFLLVQCLVAVQLVLLCVLLVQQRFDVSRGGLNVSCVVSVHHSVVSVVSSVVSVPPPNVCCVVVSCSPPPPPVPDQLVVVVCCCCRRVVRSVVVVLVVVLVVLVVCCVVCCVPCVVPSVVVNVVSVVVVVVVVVVVVCCVVPVSVVVVVVSVCVVVVD/DQFDFLLNQCLVAVQLVLLCVLLVQQRFPCSVGGLNVSCVVSVHHSVVSVVSSVVSVPPPNVVSVPVSCSPPPPPVPDQLVVVVCCCCRRVVRSVVVVLVVVLVVLVVCCVVCCVPCVVPSVVVNVVSVVVVVVVVVVVVCCVVPVSVVVVVVSVCVVVVD

Radius of gyration: 21.56 Å; Cα contacts (8 Å, |Δi|>4): 338; chains: 2; bounding box: 65×62×38 Å

Organism: NCBI:txid797122

Sequence (322 aa):
MADTLVRGVALSDPRARAALEAMGIDTCCGGGRPLKDAAAEAGIPLETVVSAVAKAVSVPLETASETSTERETDWREAPIGDIVQHIQSTHHATTRLLLDRIHERMTKVVRAHGARHGAMLVPLQKEFETLRADLLPHLSKEEDILFPYMLQLSTALETGMMADTLVRGVALSDPRARAALEAMGIDTCCGGGRPLKDAAAEAGIPLETVVSAVAKAVSVPLETASETSTERETDWREAPIGDIVQHIQSTHHATTRLLLDRIHERMTKVVRAHGARHGAMLVPLQKEFETLRADLLPHLSKEEDILFPYMLQLSTALETGM

Secondary structure (DSSP, 8-state):
-TTSBHHHHHHH-HHHHHHHHHTT---SSSTTSBHHHHHHHHT--HHHHHHHHHHHHHS-HHHHHHH-------GGGS-HHHHHHHIIIIIIHHHHHHHHHHHHHHHHHHHHHHHHHHHHHHHHHHHHHHHHHHHHHHHHHIIIIIHHHHHHHHHHHHHT-/-TTSBHHHHHHH-HHHHHHHHHTT---SSSTTSBHHHHHHHHT--HHHHHHHHHHHHHS-HHHHHHH-------GGGS-HHHHHHHIIIIIIHHHHHHHHHHHHHHHHHHHHHHHHHHHHHHHHHHHHHHHHHHHHHHHHHIIIIIHHHHHHHHHHHHHT-

Solvent-accessible surface area (backbone atoms only — not comparable to full-atom values): 17064 Å² total; per-residue (Å²): 110,58,76,37,32,32,30,57,50,29,66,64,27,54,43,25,30,26,40,37,44,52,65,63,36,79,54,48,76,74,18,83,36,34,33,46,57,49,21,54,74,57,72,39,58,49,68,57,51,53,48,46,27,50,54,42,57,67,45,58,71,81,60,34,74,74,55,49,52,48,56,83,64,56,67,83,74,50,56,64,67,56,51,53,48,46,46,45,41,47,49,49,45,49,49,52,51,47,51,51,52,48,51,54,49,50,52,53,47,40,71,75,38,29,88,86,43,32,86,63,47,48,58,53,49,49,52,48,50,26,47,50,63,43,48,56,56,49,54,46,48,41,63,71,44,51,46,54,50,48,51,49,50,52,50,29,62,73,65,71,101,113,57,75,37,32,34,32,57,49,28,67,63,27,52,42,25,30,23,39,37,45,49,63,64,35,78,52,52,68,77,22,80,37,34,33,45,57,50,23,54,75,56,70,39,57,50,68,56,53,52,48,45,28,51,55,41,58,68,46,60,72,82,60,37,75,76,55,48,53,48,59,81,62,55,67,84,74,49,57,66,67,57,52,52,48,46,46,48,41,47,47,50,46,48,49,53,51,46,51,51,51,49,50,54,50,51,54,51,47,40,70,75,39,29,87,84,42,31,87,64,46,50,59,51,49,49,53,49,50,26,46,50,61,42,47,54,57,48,53,46,47,38,62,72,44,52,46,55,50,47,52,50,51,53,48,29,63,73,65,70,101